Protein AF-A0A183KPB5-F1 (afdb_monomer)

Mean predicted aligned error: 13.56 Å

Radius of gyration: 24.55 Å; Cα contacts (8 Å, |Δi|>4): 144; chains: 1; bounding box: 65×45×84 Å

Foldseek 3Di:
DDDDDDDDPDPPDPPPVVLVVVLVVLVVVLVVVVVVPPDDDPVLVVSLVSVVVSCVSCCVPCVPPLVSLQVVLVSLLVVLVRLVVSLVSLVVVCVVCVVCNLVDPLVSLLSNLVSCVSVVNNVVSVVSLVSVVVVLVVLVVVVVVVVVVVVVVDPDDDDPPPPPPPPPRRLSSLVSLLSVLVVCVVVVNNVSSVVSNVVSCVPVVRNDDPSND

Structure (mmCIF, N/CA/C/O backbone):
data_AF-A0A183KPB5-F1
#
_entry.id   AF-A0A183KPB5-F1
#
loop_
_atom_site.group_PDB
_atom_site.id
_atom_site.type_symbol
_atom_site.label_atom_id
_atom_site.label_alt_id
_atom_site.label_comp_id
_atom_site.label_asym_id
_atom_site.label_entity_id
_atom_site.label_seq_id
_atom_site.pdbx_PDB_ins_code
_atom_site.Cartn_x
_atom_site.Cartn_y
_atom_site.Cartn_z
_atom_site.occupancy
_atom_site.B_iso_or_equiv
_atom_site.auth_seq_id
_atom_site.auth_comp_id
_atom_site.auth_asym_id
_atom_site.auth_atom_id
_atom_site.pdbx_PDB_model_num
ATOM 1 N N . MET A 1 1 ? 22.493 24.702 -67.546 1.00 38.66 1 MET A N 1
ATOM 2 C CA . MET A 1 1 ? 23.016 23.609 -66.697 1.00 38.66 1 MET A CA 1
ATOM 3 C C . MET A 1 1 ? 23.116 24.118 -65.271 1.00 38.66 1 MET A C 1
ATOM 5 O O . MET A 1 1 ? 23.964 24.957 -65.016 1.00 38.66 1 MET A O 1
ATOM 9 N N . ILE A 1 2 ? 22.257 23.659 -64.361 1.00 33.56 2 ILE A N 1
ATOM 10 C CA . ILE A 1 2 ? 22.478 23.834 -62.920 1.00 33.56 2 ILE A CA 1
ATOM 11 C C . ILE A 1 2 ? 22.395 22.437 -62.319 1.00 33.56 2 ILE A C 1
ATOM 13 O O . ILE A 1 2 ? 21.356 21.780 -62.359 1.00 33.56 2 ILE A O 1
ATOM 17 N N . THR A 1 3 ? 23.548 21.943 -61.889 1.00 40.19 3 THR A N 1
ATOM 18 C CA . THR A 1 3 ? 23.745 20.613 -61.328 1.00 40.19 3 THR A CA 1
ATOM 19 C C . THR A 1 3 ? 23.148 20.551 -59.924 1.00 40.19 3 THR A C 1
ATOM 21 O O . THR A 1 3 ? 23.423 21.371 -59.052 1.00 40.19 3 THR A O 1
ATOM 24 N N . CYS A 1 4 ? 22.285 19.560 -59.718 1.00 37.19 4 CYS A N 1
ATOM 25 C CA . CYS A 1 4 ? 21.652 19.252 -58.445 1.00 37.19 4 CYS A CA 1
ATOM 26 C C . CYS A 1 4 ? 22.699 18.705 -57.461 1.00 37.19 4 CYS A C 1
ATOM 28 O O . CYS A 1 4 ? 23.332 17.690 -57.753 1.00 37.19 4 CYS A O 1
ATOM 30 N N . ASN A 1 5 ? 22.845 19.316 -56.280 1.00 36.03 5 ASN A N 1
ATOM 31 C CA . ASN A 1 5 ? 23.716 18.795 -55.225 1.00 36.03 5 ASN A CA 1
ATOM 32 C C . ASN A 1 5 ? 22.901 18.024 -54.170 1.00 36.03 5 ASN A C 1
ATOM 34 O O . ASN A 1 5 ? 22.004 18.557 -53.518 1.00 36.03 5 ASN A O 1
ATOM 38 N N . ARG A 1 6 ? 23.207 16.728 -54.034 1.00 46.44 6 ARG A N 1
ATOM 39 C CA . ARG A 1 6 ? 22.648 15.782 -53.055 1.00 46.44 6 ARG A CA 1
ATOM 40 C C . ARG A 1 6 ? 23.389 15.914 -51.721 1.00 46.44 6 ARG A C 1
ATOM 42 O O . ARG A 1 6 ? 24.606 15.771 -51.724 1.00 46.44 6 ARG A O 1
ATOM 49 N N . LYS A 1 7 ? 22.660 16.035 -50.600 1.00 47.00 7 LYS A N 1
ATOM 50 C CA . LYS A 1 7 ? 22.864 15.295 -49.322 1.00 47.00 7 LYS A CA 1
ATOM 51 C C . LYS A 1 7 ? 22.123 15.971 -48.159 1.00 47.00 7 LYS A C 1
ATOM 53 O O . LYS A 1 7 ? 22.715 16.625 -47.311 1.00 47.00 7 LYS A O 1
ATOM 58 N N . GLY A 1 8 ? 20.820 15.718 -48.064 1.00 37.16 8 GLY A N 1
ATOM 59 C CA . GLY A 1 8 ? 20.089 15.803 -46.799 1.00 37.16 8 GLY A CA 1
ATOM 60 C C . GLY A 1 8 ? 19.876 14.389 -46.269 1.00 37.16 8 GLY A C 1
ATOM 61 O O . GLY A 1 8 ? 19.014 13.670 -46.770 1.00 37.16 8 GLY A O 1
ATOM 62 N N . LYS A 1 9 ? 20.682 13.950 -45.295 1.00 41.00 9 LYS A N 1
ATOM 63 C CA . LYS A 1 9 ? 20.453 12.686 -44.578 1.00 41.00 9 LYS A CA 1
ATOM 64 C C . LYS A 1 9 ? 19.100 12.780 -43.861 1.00 41.00 9 LYS A C 1
ATOM 66 O O . LYS A 1 9 ? 18.991 13.445 -42.835 1.00 41.00 9 LYS A O 1
ATOM 71 N N . ARG A 1 10 ? 18.072 12.107 -44.384 1.00 42.47 10 ARG A N 1
ATOM 72 C CA . ARG A 1 10 ? 16.816 11.870 -43.660 1.00 42.47 10 ARG A CA 1
ATOM 73 C C . ARG A 1 10 ? 17.137 10.940 -42.492 1.00 42.47 10 ARG A C 1
ATOM 75 O O . ARG A 1 10 ? 17.378 9.755 -42.701 1.00 42.47 10 ARG A O 1
ATOM 82 N N . LYS A 1 11 ? 17.186 11.475 -41.269 1.00 44.50 11 LYS A N 1
ATOM 83 C CA . LYS A 1 11 ? 17.185 10.645 -40.061 1.00 44.50 11 LYS A CA 1
ATOM 84 C C . LYS A 1 11 ? 15.869 9.866 -40.061 1.00 44.50 11 LYS A C 1
ATOM 86 O O . LYS A 1 11 ? 14.797 10.464 -40.026 1.00 44.50 11 LYS A O 1
ATOM 91 N N . SER A 1 12 ? 15.963 8.546 -40.179 1.00 47.28 12 SER A N 1
ATOM 92 C CA . SER A 1 12 ? 14.847 7.605 -40.147 1.00 47.28 12 SER A CA 1
ATOM 93 C C . SER A 1 12 ? 14.238 7.565 -38.743 1.00 47.28 12 SER A C 1
ATOM 95 O O . SER A 1 12 ? 14.503 6.660 -37.956 1.00 47.28 12 SER A O 1
ATOM 97 N N . GLY A 1 13 ? 13.451 8.582 -38.403 1.00 50.19 13 GLY A N 1
ATOM 98 C CA . GLY A 1 13 ? 12.549 8.536 -37.262 1.00 50.19 13 GLY A CA 1
ATOM 99 C C . GLY A 1 13 ? 11.307 7.750 -37.660 1.00 50.19 13 GLY A C 1
ATOM 100 O O . GLY A 1 13 ? 10.593 8.137 -38.583 1.00 50.19 13 GLY A O 1
ATOM 101 N N . ARG A 1 14 ? 11.063 6.623 -36.994 1.00 57.06 14 ARG A N 1
ATOM 102 C CA . ARG A 1 14 ? 9.851 5.810 -37.161 1.00 57.06 14 ARG A CA 1
ATOM 103 C C . ARG A 1 14 ? 8.608 6.702 -36.948 1.00 57.06 14 ARG A C 1
ATOM 105 O O . ARG A 1 14 ? 8.626 7.509 -36.017 1.00 57.06 14 ARG A O 1
ATOM 112 N N . PRO A 1 15 ? 7.532 6.601 -37.755 1.00 55.84 15 PRO A N 1
ATOM 113 C CA . PRO A 1 15 ? 6.374 7.478 -37.592 1.00 55.84 15 PRO A CA 1
ATOM 114 C C . PRO A 1 15 ? 5.757 7.278 -36.203 1.00 55.84 15 PRO A C 1
ATOM 11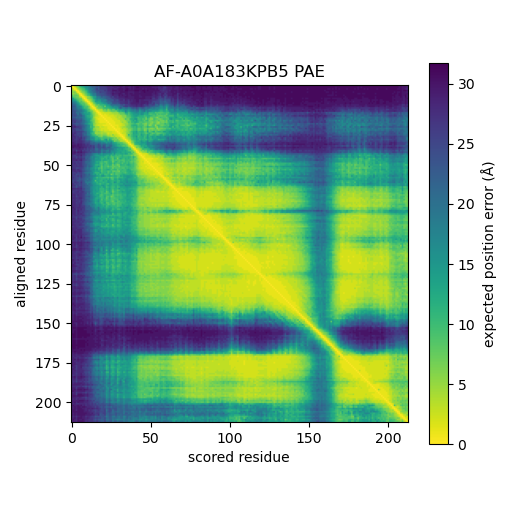6 O O . PRO A 1 15 ? 5.419 6.147 -35.845 1.00 55.84 15 PRO A O 1
ATOM 119 N N . LYS A 1 16 ? 5.580 8.361 -35.432 1.00 56.56 16 LYS A N 1
ATOM 120 C CA . LYS A 1 16 ? 5.044 8.333 -34.052 1.00 56.56 16 LYS A CA 1
ATOM 121 C C . LYS A 1 16 ? 3.747 7.513 -33.928 1.00 56.56 16 LYS A C 1
ATOM 123 O O . LYS A 1 16 ? 3.560 6.789 -32.956 1.00 56.56 16 LYS A O 1
ATOM 128 N N . ASN A 1 17 ? 2.905 7.533 -34.963 1.00 59.09 17 ASN A N 1
ATOM 129 C CA . ASN A 1 17 ? 1.648 6.777 -35.009 1.00 59.09 17 ASN A CA 1
ATOM 130 C C . ASN A 1 17 ? 1.838 5.253 -35.110 1.00 59.09 17 ASN A C 1
ATOM 132 O O . ASN A 1 17 ? 0.977 4.502 -34.663 1.00 59.09 17 ASN A O 1
ATOM 136 N N . THR A 1 18 ? 2.957 4.785 -35.671 1.00 69.69 18 THR A N 1
ATOM 137 C CA . THR A 1 18 ? 3.271 3.347 -35.767 1.00 69.69 18 THR A CA 1
ATOM 138 C C . THR A 1 18 ? 3.777 2.821 -34.426 1.00 69.69 18 THR A C 1
ATOM 140 O O . THR A 1 18 ? 3.284 1.809 -33.941 1.00 69.69 18 THR A O 1
ATOM 143 N N . LEU A 1 19 ? 4.684 3.562 -33.776 1.00 67.44 19 LEU A N 1
ATOM 144 C CA . LEU A 1 19 ? 5.180 3.237 -32.433 1.00 67.44 19 LEU A CA 1
ATOM 145 C C . LEU A 1 19 ? 4.053 3.213 -31.396 1.00 67.44 19 LEU A C 1
ATOM 147 O O . LEU A 1 19 ? 3.981 2.285 -30.597 1.00 67.44 19 LEU A O 1
ATOM 151 N N . ARG A 1 20 ? 3.130 4.181 -31.449 1.00 69.25 20 ARG A N 1
ATOM 152 C CA . ARG A 1 20 ? 1.959 4.212 -30.564 1.00 69.25 20 ARG A CA 1
ATOM 153 C C . ARG A 1 20 ? 1.079 2.967 -30.714 1.00 69.25 20 ARG A C 1
ATOM 155 O O . ARG A 1 20 ? 0.707 2.367 -29.712 1.00 69.25 20 ARG A O 1
ATOM 162 N N . ARG A 1 21 ? 0.786 2.546 -31.950 1.00 72.12 21 ARG A N 1
ATOM 163 C CA . ARG A 1 21 ? -0.007 1.333 -32.222 1.00 72.12 21 ARG A CA 1
ATOM 164 C C . ARG A 1 21 ? 0.696 0.059 -31.755 1.00 72.12 21 ARG A C 1
ATOM 166 O O . ARG A 1 21 ? 0.036 -0.835 -31.237 1.00 72.12 21 ARG A O 1
ATOM 173 N N . GLU A 1 22 ? 2.017 -0.016 -31.908 1.00 73.50 22 GLU A N 1
ATOM 174 C CA . GLU A 1 22 ? 2.815 -1.128 -31.379 1.00 73.50 22 GLU A CA 1
ATOM 175 C C . GLU A 1 22 ? 2.752 -1.189 -29.852 1.00 73.50 22 GLU A C 1
ATOM 177 O O . GLU A 1 22 ? 2.464 -2.248 -29.307 1.00 73.50 22 GLU A O 1
ATOM 182 N N . ILE A 1 23 ? 2.932 -0.056 -29.168 1.00 68.94 23 ILE A N 1
ATOM 183 C CA . ILE A 1 23 ? 2.836 0.030 -27.704 1.00 68.94 23 ILE A CA 1
ATOM 184 C C . ILE A 1 23 ? 1.427 -0.351 -27.227 1.00 68.94 23 ILE A C 1
ATOM 186 O O . ILE A 1 23 ? 1.291 -1.137 -26.297 1.00 68.94 23 ILE A O 1
ATOM 190 N N . GLU A 1 24 ? 0.367 0.140 -27.876 1.00 68.00 24 GLU A N 1
ATOM 191 C CA . GLU A 1 24 ? -1.019 -0.223 -27.541 1.00 68.00 24 GLU A CA 1
ATOM 192 C C . GLU A 1 24 ? -1.321 -1.710 -27.789 1.00 68.00 24 GLU A C 1
ATOM 194 O O . GLU A 1 24 ? -2.102 -2.321 -27.056 1.00 68.00 24 GLU A O 1
ATOM 199 N N . SER A 1 25 ? -0.728 -2.305 -28.825 1.00 69.75 25 SER A N 1
ATOM 200 C CA . SER A 1 25 ? -0.832 -3.740 -29.105 1.00 69.75 25 SER A CA 1
ATOM 201 C C . SER A 1 25 ? -0.085 -4.569 -28.058 1.00 69.75 25 SER A C 1
ATOM 203 O O . SER A 1 25 ? -0.625 -5.558 -27.556 1.00 69.75 25 SER A O 1
ATOM 205 N N . ASP A 1 26 ? 1.125 -4.146 -27.695 1.00 67.56 26 ASP A N 1
ATOM 206 C CA . ASP A 1 26 ? 1.951 -4.771 -26.665 1.00 67.56 26 ASP A CA 1
ATOM 207 C C . ASP A 1 26 ? 1.259 -4.684 -25.285 1.00 67.56 26 ASP A C 1
ATOM 209 O O . ASP A 1 26 ? 1.164 -5.686 -24.577 1.00 67.56 26 ASP A O 1
ATOM 213 N N . MET A 1 27 ? 0.644 -3.542 -24.948 1.00 63.94 27 MET A N 1
ATOM 214 C CA . MET A 1 27 ? -0.151 -3.357 -23.723 1.00 63.94 27 MET A CA 1
ATOM 215 C C . MET A 1 27 ? -1.407 -4.246 -23.701 1.00 63.94 27 MET A C 1
ATOM 217 O O . MET A 1 27 ? -1.759 -4.826 -22.674 1.00 63.94 27 MET A O 1
ATOM 221 N N . ARG A 1 28 ? -2.081 -4.412 -24.848 1.00 67.81 28 ARG A N 1
ATOM 222 C CA . ARG A 1 28 ? -3.220 -5.338 -24.978 1.00 67.81 28 ARG A CA 1
ATOM 223 C C . ARG A 1 28 ? -2.801 -6.803 -24.857 1.00 67.81 28 ARG A C 1
ATOM 225 O O . ARG A 1 28 ? -3.560 -7.600 -24.313 1.00 67.81 28 ARG A O 1
ATOM 232 N N . ARG A 1 29 ? -1.616 -7.172 -25.357 1.00 65.38 29 ARG A N 1
ATOM 233 C CA . ARG A 1 29 ? -1.027 -8.505 -25.149 1.00 65.38 29 ARG A CA 1
ATOM 234 C C . ARG A 1 29 ? -0.720 -8.748 -23.674 1.00 65.38 29 ARG A C 1
ATOM 236 O O . ARG A 1 29 ? -1.135 -9.781 -23.167 1.00 65.38 29 ARG A O 1
ATOM 243 N N . LEU A 1 30 ? -0.121 -7.776 -22.983 1.00 61.56 30 LEU A N 1
ATOM 244 C CA . LEU A 1 30 ? 0.096 -7.857 -21.536 1.00 61.56 30 LEU A CA 1
ATOM 245 C C . LEU A 1 30 ? -1.205 -8.109 -20.772 1.00 61.56 30 LEU A C 1
ATOM 247 O O . LEU A 1 30 ? -1.267 -9.041 -19.982 1.00 61.56 30 LEU A O 1
ATOM 251 N N . ASN A 1 31 ? -2.260 -7.336 -21.048 1.00 57.62 31 ASN A N 1
ATOM 252 C CA . ASN A 1 31 ? -3.539 -7.485 -20.348 1.00 57.62 31 ASN A CA 1
ATOM 253 C C . ASN A 1 31 ? -4.194 -8.862 -20.580 1.00 57.62 31 ASN A C 1
ATOM 255 O O . ASN A 1 31 ? -4.878 -9.380 -19.703 1.00 57.62 31 ASN A O 1
ATOM 259 N N . ARG A 1 32 ? -3.981 -9.480 -21.751 1.00 60.56 32 ARG A N 1
ATOM 260 C CA . ARG A 1 32 ? -4.445 -10.850 -22.026 1.00 60.56 32 ARG A CA 1
ATOM 261 C C . ARG A 1 32 ? -3.628 -11.899 -21.276 1.00 60.56 32 ARG A C 1
ATOM 263 O O . ARG A 1 32 ? -4.225 -12.807 -20.717 1.00 60.56 32 ARG A O 1
ATOM 270 N N . ASN A 1 33 ? -2.307 -11.742 -21.212 1.00 55.19 33 ASN A N 1
ATOM 271 C CA . ASN A 1 33 ? -1.442 -12.665 -20.475 1.00 55.19 33 ASN A CA 1
ATOM 272 C C . ASN A 1 33 ? -1.691 -12.577 -18.961 1.00 55.19 33 ASN A C 1
ATOM 274 O O . ASN A 1 33 ? -1.752 -13.606 -18.305 1.00 55.19 33 ASN A O 1
ATOM 278 N N . CYS A 1 34 ? -1.946 -11.379 -18.415 1.00 50.81 34 CYS A N 1
ATOM 279 C CA . CYS A 1 34 ? -2.323 -11.213 -17.006 1.00 50.81 34 CYS A CA 1
ATOM 280 C C . CYS A 1 34 ? -3.604 -11.974 -16.631 1.00 50.81 34 CYS A C 1
ATOM 282 O O . CYS A 1 34 ? -3.727 -12.435 -15.502 1.00 50.81 34 CYS A O 1
ATOM 284 N N . LYS A 1 35 ? -4.550 -12.125 -17.568 1.00 50.84 35 LYS A N 1
ATOM 285 C CA . LYS A 1 35 ? -5.776 -12.912 -17.365 1.00 50.84 35 LYS A CA 1
ATOM 286 C C . LYS A 1 35 ? -5.555 -14.431 -17.433 1.00 50.84 35 LYS A C 1
ATOM 288 O O . LYS A 1 35 ? -6.480 -15.164 -17.116 1.00 50.84 35 LYS A O 1
ATOM 293 N N . GLY A 1 36 ? -4.376 -14.896 -17.856 1.00 52.47 36 GLY A N 1
ATOM 294 C CA . GLY A 1 36 ? -4.035 -16.316 -18.016 1.00 52.47 36 GLY A CA 1
ATOM 295 C C . GLY A 1 36 ? -3.042 -16.857 -16.982 1.00 52.47 36 GLY A C 1
ATOM 296 O O . GLY A 1 36 ? -2.457 -17.911 -17.211 1.00 52.47 36 GLY A O 1
ATOM 297 N N . LEU A 1 37 ? -2.807 -16.144 -15.874 1.00 48.19 37 LEU A N 1
ATOM 298 C CA . LEU A 1 37 ? -1.776 -16.475 -14.882 1.00 48.19 37 LEU A CA 1
ATOM 299 C C . LEU A 1 37 ? -2.188 -17.609 -13.919 1.00 48.19 37 LEU A C 1
ATOM 301 O O . LEU A 1 37 ? -2.233 -17.419 -12.707 1.00 48.19 37 LEU A O 1
ATOM 305 N N . GLU A 1 38 ? -2.397 -18.807 -14.464 1.00 45.78 38 GLU A N 1
ATOM 306 C CA . GLU A 1 38 ? -2.405 -20.082 -13.720 1.00 45.78 38 GLU A CA 1
ATOM 307 C C . GLU A 1 38 ? -1.133 -20.930 -13.991 1.00 45.78 38 GLU A C 1
ATOM 309 O O . GLU A 1 38 ? -1.098 -22.125 -13.714 1.00 45.78 38 GLU A O 1
ATOM 314 N N . GLY A 1 39 ? -0.046 -20.326 -14.502 1.00 49.41 39 GLY A N 1
ATOM 315 C CA . GLY A 1 39 ? 1.244 -20.992 -14.764 1.00 49.41 39 GLY A CA 1
ATOM 316 C C . GLY A 1 39 ? 2.427 -20.307 -14.065 1.00 49.41 39 GLY A C 1
ATOM 317 O O . GLY A 1 39 ? 2.723 -19.139 -14.300 1.00 49.41 39 GLY A O 1
ATOM 318 N N . ILE A 1 40 ? 3.107 -21.014 -13.161 1.00 54.12 40 ILE A N 1
ATOM 319 C CA . ILE A 1 40 ? 4.024 -20.435 -12.164 1.00 54.12 40 ILE A CA 1
ATOM 320 C C . ILE A 1 40 ? 5.488 -20.416 -12.673 1.00 54.12 40 ILE A C 1
ATOM 322 O O . ILE A 1 40 ? 5.964 -21.340 -13.323 1.00 54.12 40 ILE A O 1
ATOM 326 N N . ALA A 1 41 ? 6.214 -19.354 -12.298 1.00 50.75 41 ALA A N 1
ATOM 327 C CA . ALA A 1 41 ? 7.673 -19.133 -12.346 1.00 50.75 41 ALA A CA 1
ATOM 328 C C . ALA A 1 41 ? 8.329 -18.687 -13.674 1.00 50.75 41 ALA A C 1
ATOM 330 O O . ALA A 1 41 ? 8.891 -17.588 -13.690 1.00 50.75 41 ALA A O 1
ATOM 331 N N . GLN A 1 42 ? 8.286 -19.460 -14.766 1.00 48.56 42 GLN A N 1
ATOM 332 C CA . GLN A 1 42 ? 8.949 -19.064 -16.032 1.00 48.56 42 GLN A CA 1
ATOM 333 C C . GLN A 1 42 ? 8.264 -17.862 -16.694 1.00 48.56 42 GLN A C 1
ATOM 335 O O . GLN A 1 42 ? 8.929 -16.899 -17.086 1.00 48.56 42 GLN A O 1
ATOM 340 N N . ASP A 1 43 ? 6.933 -17.863 -16.681 1.00 58.81 43 ASP A N 1
ATOM 341 C CA . ASP A 1 43 ? 6.110 -16.789 -17.236 1.00 58.81 43 ASP A CA 1
ATOM 342 C C . ASP A 1 43 ? 6.337 -15.456 -16.491 1.00 58.81 43 ASP A C 1
ATOM 344 O O . ASP A 1 43 ? 6.337 -14.382 -17.082 1.00 58.81 43 ASP A O 1
ATOM 348 N N . LYS A 1 44 ? 6.692 -15.495 -15.193 1.00 62.25 44 LYS A N 1
ATOM 349 C CA . LYS A 1 44 ? 7.018 -14.281 -14.416 1.00 62.25 44 LYS A CA 1
ATOM 350 C C . LYS A 1 44 ? 8.287 -13.579 -14.911 1.00 62.25 44 LYS A C 1
ATOM 352 O O . LYS A 1 44 ? 8.362 -12.352 -14.862 1.00 62.25 44 LYS A O 1
ATOM 357 N N . VAL A 1 45 ? 9.314 -14.322 -15.338 1.00 67.00 45 VAL A N 1
ATOM 358 C CA . VAL A 1 45 ? 10.568 -13.732 -15.848 1.00 67.00 45 VAL A CA 1
ATOM 359 C C . VAL A 1 45 ? 10.346 -13.134 -17.234 1.00 67.00 45 VAL A C 1
ATOM 361 O O . VAL A 1 45 ? 10.742 -11.993 -17.474 1.00 67.00 45 VAL A O 1
ATOM 364 N N . GLU A 1 46 ? 9.669 -13.864 -18.118 1.00 68.19 46 GLU A N 1
ATOM 365 C CA . GLU A 1 46 ? 9.358 -13.398 -19.470 1.00 68.19 46 GLU A CA 1
ATOM 366 C C . GLU A 1 46 ? 8.412 -12.190 -19.454 1.00 68.19 46 GLU A C 1
AT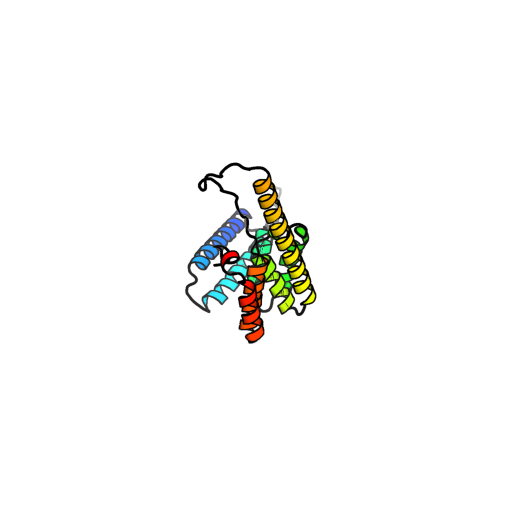OM 368 O O . GLU A 1 46 ? 8.677 -11.181 -20.115 1.00 68.19 46 GLU A O 1
ATOM 373 N N . TRP A 1 47 ? 7.380 -12.228 -18.609 1.00 70.38 47 TRP A N 1
ATOM 374 C CA . TRP A 1 47 ? 6.467 -11.109 -18.397 1.00 70.38 47 TRP A CA 1
ATOM 375 C C . TRP A 1 47 ? 7.204 -9.864 -17.891 1.00 70.38 47 TRP A C 1
ATOM 377 O O . TRP A 1 47 ? 7.024 -8.781 -18.447 1.00 70.38 47 TRP A O 1
ATOM 387 N N . ARG A 1 48 ? 8.117 -10.002 -16.915 1.00 70.44 48 ARG A N 1
ATOM 388 C CA . ARG A 1 48 ? 8.953 -8.881 -16.441 1.00 70.44 48 ARG A CA 1
ATOM 389 C C . ARG A 1 48 ? 9.765 -8.244 -17.570 1.00 70.44 48 ARG A C 1
ATOM 391 O O . ARG A 1 48 ? 9.768 -7.019 -17.693 1.00 70.44 48 ARG A O 1
ATOM 398 N N . MET A 1 49 ? 10.417 -9.055 -18.406 1.00 73.38 49 MET A N 1
ATOM 399 C CA . MET A 1 49 ? 11.198 -8.553 -19.544 1.00 73.38 49 MET A CA 1
ATOM 400 C C . MET A 1 49 ? 10.317 -7.846 -20.582 1.00 73.38 4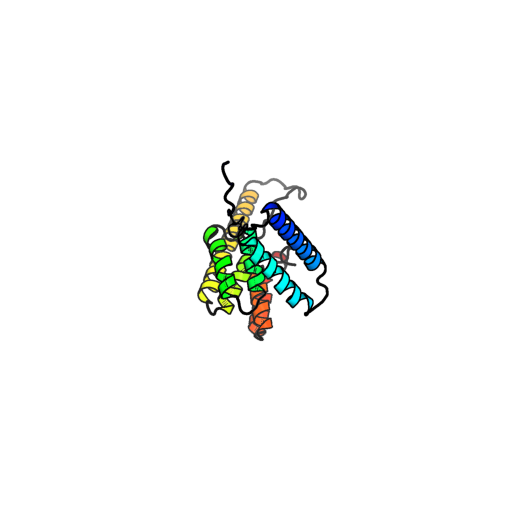9 MET A C 1
ATOM 402 O O . MET A 1 49 ? 10.691 -6.794 -21.109 1.00 73.38 49 MET A O 1
ATOM 406 N N . LEU A 1 50 ? 9.134 -8.396 -20.868 1.00 77.06 50 LEU A N 1
ATOM 407 C CA . LEU A 1 50 ? 8.188 -7.811 -21.814 1.00 77.06 50 LEU A CA 1
ATOM 408 C C . LEU A 1 50 ? 7.668 -6.455 -21.324 1.00 77.06 50 LEU A C 1
ATOM 410 O O . LEU A 1 50 ? 7.668 -5.482 -22.081 1.00 77.06 50 LEU A O 1
ATOM 414 N N . VAL A 1 51 ? 7.276 -6.374 -20.054 1.00 78.38 51 VAL A N 1
ATOM 415 C CA . VAL A 1 51 ? 6.773 -5.143 -19.440 1.00 78.38 51 VAL A CA 1
ATOM 416 C C . VAL A 1 51 ? 7.850 -4.054 -19.414 1.00 78.38 51 VAL A C 1
ATOM 418 O O . VAL A 1 51 ? 7.579 -2.918 -19.805 1.00 78.38 51 VAL A O 1
ATOM 421 N N . GLU A 1 52 ? 9.092 -4.386 -19.046 1.00 77.38 52 GLU A N 1
ATOM 422 C CA . GLU A 1 52 ? 10.191 -3.412 -19.059 1.00 77.38 52 GLU A CA 1
ATOM 423 C C . GLU A 1 52 ? 10.447 -2.866 -20.474 1.00 77.38 52 GLU A C 1
ATOM 425 O O . GLU A 1 52 ? 10.613 -1.658 -20.668 1.00 77.38 52 GLU A O 1
ATOM 430 N N . LYS A 1 53 ? 10.412 -3.736 -21.491 1.00 81.50 53 LYS A N 1
ATOM 431 C CA . LYS A 1 53 ? 10.564 -3.335 -22.897 1.00 81.50 53 LYS A CA 1
ATOM 432 C C . LYS A 1 53 ? 9.468 -2.360 -23.333 1.00 81.50 53 LYS A C 1
ATOM 434 O O . LYS A 1 53 ? 9.747 -1.421 -24.081 1.00 81.50 53 LYS A O 1
ATOM 439 N N . ILE A 1 54 ? 8.238 -2.565 -22.869 1.00 81.50 54 ILE A N 1
ATOM 440 C CA . ILE A 1 54 ? 7.091 -1.699 -23.170 1.00 81.50 54 ILE A CA 1
ATOM 441 C C . ILE A 1 54 ? 7.245 -0.341 -22.485 1.00 81.50 54 ILE A C 1
ATOM 443 O O . ILE A 1 54 ? 7.056 0.693 -23.133 1.00 81.50 54 ILE A O 1
ATOM 447 N N . PHE A 1 55 ? 7.671 -0.305 -21.222 1.00 81.12 55 PHE A N 1
ATOM 448 C CA . PHE A 1 55 ? 7.939 0.958 -20.531 1.00 81.12 55 PHE A CA 1
ATOM 449 C C . PHE A 1 55 ? 9.099 1.731 -21.148 1.00 81.12 55 PHE A C 1
ATOM 451 O O . PHE A 1 55 ? 8.967 2.929 -21.386 1.00 81.12 55 PHE A O 1
ATOM 458 N N . ARG A 1 56 ? 10.187 1.054 -21.527 1.00 81.56 56 ARG A N 1
ATOM 459 C CA . ARG A 1 56 ? 11.332 1.697 -22.186 1.00 81.56 56 ARG A CA 1
ATOM 460 C C . ARG A 1 56 ? 10.955 2.349 -23.518 1.00 81.56 56 ARG A C 1
ATOM 462 O O . ARG A 1 56 ? 11.467 3.412 -23.837 1.00 81.56 56 ARG A O 1
ATOM 469 N N . LYS A 1 57 ? 10.051 1.739 -24.291 1.00 81.31 57 LYS A N 1
ATOM 470 C CA . LYS A 1 57 ? 9.552 2.313 -25.555 1.00 81.31 57 LYS A CA 1
ATOM 471 C C . LYS A 1 57 ? 8.530 3.432 -25.351 1.00 81.31 57 LYS A C 1
ATOM 473 O O . LYS A 1 57 ? 8.411 4.306 -26.203 1.00 81.31 57 LYS A O 1
ATOM 478 N N . SER A 1 58 ? 7.752 3.370 -24.271 1.00 80.94 58 SER A N 1
ATOM 479 C CA . SER A 1 58 ? 6.663 4.317 -23.998 1.00 80.94 58 SER A CA 1
ATOM 480 C C . SER A 1 58 ? 7.081 5.518 -23.153 1.00 80.94 58 SER A C 1
ATOM 482 O O . SER A 1 58 ? 6.340 6.498 -23.124 1.00 80.94 58 SER A O 1
ATOM 484 N N . VAL A 1 59 ? 8.260 5.490 -22.518 1.00 82.56 59 VAL A N 1
ATOM 485 C CA . VAL A 1 59 ? 8.746 6.570 -21.641 1.00 82.56 59 VAL A CA 1
ATOM 486 C C . VAL A 1 59 ? 8.756 7.933 -22.337 1.00 82.56 59 VAL A C 1
ATOM 488 O O . VAL A 1 59 ? 8.334 8.916 -21.745 1.00 82.56 59 VAL A O 1
ATOM 491 N N . GLU A 1 60 ? 9.128 7.996 -23.616 1.00 77.75 60 GLU A N 1
ATOM 492 C CA . GLU A 1 60 ? 9.171 9.252 -24.382 1.00 77.75 60 GLU A CA 1
ATOM 493 C C . GLU A 1 60 ? 7.785 9.879 -24.617 1.00 77.75 60 GLU A C 1
ATOM 495 O O . GLU A 1 60 ? 7.692 11.047 -24.987 1.00 77.75 60 GLU A O 1
ATOM 500 N N . PHE A 1 61 ? 6.709 9.107 -24.437 1.00 75.31 61 PHE A N 1
ATOM 501 C CA . PHE A 1 61 ? 5.341 9.516 -24.764 1.00 75.31 61 PHE A CA 1
ATOM 502 C C . PHE A 1 61 ? 4.413 9.579 -23.550 1.00 75.31 61 PHE A C 1
ATOM 504 O O . PHE A 1 61 ? 3.414 10.294 -23.588 1.00 75.31 61 PHE A O 1
ATOM 511 N N . CYS A 1 62 ? 4.689 8.789 -22.510 1.00 77.00 62 CYS A N 1
ATOM 512 C CA . CYS A 1 62 ? 3.758 8.548 -21.408 1.00 77.00 62 CYS A CA 1
ATOM 513 C C . CYS A 1 62 ? 4.354 8.833 -20.024 1.00 77.00 62 CYS A C 1
ATOM 515 O O . CYS A 1 62 ? 3.645 8.641 -19.036 1.00 77.00 62 CYS A O 1
ATOM 517 N N . ASN A 1 63 ? 5.611 9.289 -19.929 1.00 78.19 63 ASN A N 1
ATOM 518 C CA . ASN A 1 63 ? 6.287 9.508 -18.644 1.00 78.19 63 ASN A CA 1
ATOM 519 C C . ASN A 1 63 ? 5.566 10.491 -17.715 1.00 78.19 63 ASN A C 1
ATOM 521 O O . ASN A 1 63 ? 5.713 10.364 -16.505 1.00 78.19 63 ASN A O 1
ATOM 525 N N . ASP A 1 64 ? 4.770 11.422 -18.238 1.00 77.94 64 ASP A N 1
ATOM 526 C CA . ASP A 1 64 ? 4.018 12.385 -17.433 1.00 77.94 64 ASP A CA 1
ATOM 527 C C . ASP A 1 64 ? 2.670 11.850 -16.933 1.00 77.94 64 ASP A C 1
ATOM 529 O O . ASP A 1 64 ? 2.100 12.395 -15.985 1.00 77.94 64 ASP A O 1
ATOM 533 N N . HIS A 1 65 ? 2.171 10.751 -17.508 1.00 78.38 65 HIS A N 1
ATOM 534 C CA . HIS A 1 65 ? 0.844 10.234 -17.198 1.00 78.38 65 HIS A CA 1
ATOM 535 C C . HIS A 1 65 ? 0.824 9.504 -15.837 1.00 78.38 65 HIS A C 1
ATOM 537 O O . HIS A 1 65 ? 1.590 8.556 -15.640 1.00 78.38 65 HIS A O 1
ATOM 543 N N . PRO A 1 66 ? -0.084 9.847 -14.901 1.00 78.56 66 PRO A N 1
ATOM 544 C CA . PRO A 1 66 ? -0.096 9.273 -13.550 1.00 78.56 66 PRO A CA 1
ATOM 545 C C . PRO A 1 66 ? -0.303 7.751 -13.541 1.00 78.56 66 PRO A C 1
ATOM 547 O O . PRO A 1 66 ? 0.409 7.045 -12.835 1.00 78.56 66 PRO A O 1
ATOM 550 N N . ILE A 1 67 ? -1.201 7.227 -14.386 1.00 81.19 67 ILE A N 1
ATOM 551 C CA . ILE A 1 67 ? -1.416 5.770 -14.529 1.00 81.19 67 ILE A CA 1
ATOM 552 C C . ILE A 1 67 ? -0.146 5.060 -15.023 1.00 81.19 67 ILE A C 1
ATOM 554 O O . ILE A 1 67 ? 0.155 3.954 -14.585 1.00 81.19 67 ILE A O 1
ATOM 558 N N . TRP A 1 68 ? 0.627 5.692 -15.915 1.00 84.25 68 TRP A N 1
ATOM 559 C CA . TRP A 1 68 ? 1.874 5.106 -16.403 1.00 84.25 68 TRP A CA 1
ATOM 560 C C . TRP A 1 68 ? 2.908 5.035 -15.278 1.00 84.25 68 TRP A C 1
ATOM 562 O O . TRP A 1 68 ? 3.467 3.968 -15.046 1.00 84.25 68 TRP A O 1
ATOM 572 N N . LYS A 1 69 ? 3.084 6.128 -14.520 1.00 84.75 69 LYS A N 1
ATOM 573 C CA . LYS A 1 69 ? 3.974 6.165 -13.346 1.00 84.75 69 LYS A CA 1
ATOM 574 C C . LYS A 1 69 ? 3.599 5.096 -12.321 1.00 84.75 69 LYS A C 1
ATOM 576 O O . LYS A 1 69 ? 4.479 4.404 -11.820 1.00 84.75 69 LYS A O 1
ATOM 581 N N . LEU A 1 70 ? 2.303 4.925 -12.060 1.00 84.56 70 LEU A N 1
ATOM 582 C CA . LEU A 1 70 ? 1.805 3.926 -11.121 1.00 84.56 70 LEU A CA 1
ATOM 583 C C . LEU A 1 70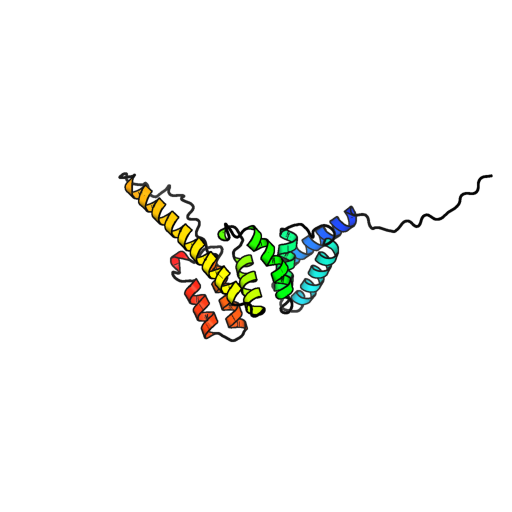 ? 2.066 2.489 -11.602 1.00 84.56 70 LEU A C 1
ATOM 585 O O . LEU A 1 70 ? 2.567 1.664 -10.843 1.00 84.56 70 LEU A O 1
ATOM 589 N N . ASN A 1 71 ? 1.801 2.195 -12.876 1.00 86.31 71 ASN A N 1
ATOM 590 C CA . ASN A 1 71 ? 2.063 0.872 -13.447 1.00 86.31 71 ASN A CA 1
ATOM 591 C C . ASN A 1 71 ? 3.562 0.534 -13.453 1.00 86.31 71 ASN A C 1
ATOM 593 O O . ASN A 1 71 ? 3.939 -0.606 -13.181 1.00 86.31 71 ASN A O 1
ATOM 597 N N . VAL A 1 72 ? 4.420 1.521 -13.728 1.00 86.00 72 VAL A N 1
ATOM 598 C CA . VAL A 1 72 ? 5.876 1.373 -13.603 1.00 86.00 72 VAL A CA 1
ATOM 599 C C . VAL A 1 72 ? 6.258 1.077 -12.152 1.00 86.00 72 VAL A C 1
ATOM 601 O O . VAL A 1 72 ? 7.016 0.140 -11.910 1.00 86.00 72 VAL A O 1
ATOM 604 N N . ALA A 1 73 ? 5.689 1.806 -11.187 1.00 87.81 73 ALA A N 1
ATOM 605 C CA . ALA A 1 73 ? 5.934 1.587 -9.763 1.00 87.81 73 ALA A CA 1
ATOM 606 C C . ALA A 1 73 ? 5.567 0.163 -9.320 1.00 87.81 73 ALA A C 1
ATOM 608 O O . ALA A 1 73 ? 6.367 -0.492 -8.655 1.00 87.81 73 ALA A O 1
ATOM 609 N N . HIS A 1 74 ? 4.404 -0.353 -9.735 1.00 86.12 74 HIS A N 1
ATOM 610 C CA . HIS A 1 74 ? 3.984 -1.728 -9.443 1.00 86.12 74 HIS A CA 1
ATOM 611 C C . HIS A 1 74 ? 4.960 -2.761 -10.007 1.00 86.12 74 HIS A C 1
ATOM 613 O O . HIS A 1 74 ? 5.300 -3.735 -9.343 1.00 86.12 74 HIS A O 1
ATOM 619 N N . VAL A 1 75 ? 5.461 -2.543 -11.218 1.00 85.06 75 VAL A N 1
ATOM 620 C CA . VAL A 1 75 ? 6.380 -3.492 -11.853 1.00 85.06 75 VAL A CA 1
ATOM 621 C C . VAL A 1 75 ? 7.753 -3.461 -11.190 1.00 85.06 75 VAL A C 1
ATOM 623 O O . VAL A 1 75 ? 8.341 -4.521 -10.990 1.00 85.06 75 VAL A O 1
ATOM 626 N N . LEU A 1 76 ? 8.238 -2.284 -10.788 1.00 86.38 76 LEU A N 1
ATOM 627 C CA . LEU A 1 76 ? 9.464 -2.153 -9.995 1.00 86.38 76 LEU A CA 1
ATOM 628 C C . LEU A 1 76 ? 9.301 -2.760 -8.597 1.00 86.38 76 LEU A C 1
ATOM 630 O O . LEU A 1 76 ? 10.220 -3.404 -8.106 1.00 86.38 76 LEU A O 1
ATOM 634 N N . PHE A 1 77 ? 8.125 -2.620 -7.982 1.00 86.44 77 PHE A N 1
ATOM 635 C CA . PHE A 1 77 ? 7.800 -3.238 -6.696 1.00 86.44 77 PHE A CA 1
ATOM 636 C C . PHE A 1 77 ? 7.865 -4.771 -6.757 1.00 86.44 77 PHE A C 1
ATOM 638 O O . PHE A 1 77 ? 8.419 -5.402 -5.865 1.00 86.44 77 PHE A O 1
ATOM 645 N N . MET A 1 78 ? 7.384 -5.368 -7.852 1.00 83.62 78 MET A N 1
ATOM 646 C CA . MET A 1 78 ? 7.475 -6.815 -8.091 1.00 83.62 78 MET A CA 1
ATOM 647 C C . MET A 1 78 ? 8.900 -7.297 -8.430 1.00 83.62 78 MET A C 1
ATOM 649 O O . MET A 1 78 ? 9.144 -8.504 -8.519 1.00 83.62 78 MET A O 1
ATOM 653 N N . GLN A 1 79 ? 9.847 -6.384 -8.669 1.00 81.31 79 GLN A N 1
ATOM 654 C CA . GLN A 1 79 ? 11.260 -6.682 -8.901 1.00 81.31 79 GLN A CA 1
ATOM 655 C C . GLN A 1 79 ? 12.031 -6.494 -7.592 1.00 81.31 79 GLN A C 1
ATOM 657 O O . GLN A 1 79 ? 12.699 -5.480 -7.450 1.00 81.31 79 GLN A O 1
ATOM 662 N N . GLU A 1 80 ? 11.959 -7.470 -6.677 1.00 71.19 80 GLU A N 1
ATOM 663 C CA . GLU A 1 80 ? 12.423 -7.493 -5.265 1.00 71.19 80 GLU A CA 1
ATOM 664 C C . GLU A 1 80 ? 13.752 -6.784 -4.880 1.00 71.19 80 GLU A C 1
ATOM 666 O O . GLU A 1 80 ? 14.046 -6.654 -3.699 1.00 71.19 80 GLU A O 1
ATOM 671 N N . ASN A 1 81 ? 14.556 -6.289 -5.822 1.00 82.06 81 ASN A N 1
ATOM 672 C CA . ASN A 1 81 ? 15.745 -5.464 -5.588 1.00 82.06 81 ASN A CA 1
ATOM 673 C C . ASN A 1 81 ? 15.560 -3.961 -5.894 1.00 82.06 81 ASN A C 1
ATOM 675 O O . ASN A 1 81 ? 16.503 -3.191 -5.722 1.00 82.06 81 ASN A O 1
ATOM 679 N N . LYS A 1 82 ? 14.384 -3.510 -6.353 1.00 87.12 82 LYS A N 1
ATOM 680 C CA . LYS A 1 82 ? 14.151 -2.131 -6.831 1.00 87.12 82 LYS A CA 1
ATOM 681 C C . LYS A 1 82 ? 13.155 -1.321 -5.997 1.00 87.12 82 LYS A C 1
ATOM 683 O O . LYS A 1 82 ? 12.580 -0.346 -6.482 1.00 87.12 82 LYS A O 1
ATOM 688 N N . TYR A 1 83 ? 12.987 -1.651 -4.715 1.00 88.56 83 TYR A N 1
ATOM 689 C CA . TYR A 1 83 ? 12.068 -0.927 -3.822 1.00 88.56 83 TYR A CA 1
ATOM 690 C C . TYR A 1 83 ? 12.370 0.573 -3.714 1.00 88.56 83 TYR A C 1
ATOM 692 O O . TYR A 1 83 ? 11.446 1.378 -3.656 1.00 88.56 83 TYR A O 1
ATOM 700 N N . LYS A 1 84 ? 13.650 0.967 -3.759 1.00 89.88 84 LYS A N 1
ATOM 701 C CA . LYS A 1 84 ? 14.051 2.382 -3.730 1.00 89.88 84 LYS A CA 1
ATOM 702 C C . LYS A 1 84 ? 13.593 3.144 -4.978 1.00 89.88 84 LYS A C 1
ATOM 704 O O . LYS A 1 84 ? 13.151 4.282 -4.873 1.00 89.88 84 LYS A O 1
ATOM 709 N N . GLU A 1 85 ? 13.659 2.516 -6.152 1.00 89.56 85 GLU A N 1
ATOM 710 C CA . GLU A 1 85 ? 13.146 3.109 -7.393 1.00 89.56 85 GLU A CA 1
ATOM 711 C C . GLU A 1 85 ? 11.617 3.181 -7.372 1.00 89.56 85 GLU A C 1
ATOM 713 O O . GLU A 1 85 ? 11.057 4.213 -7.729 1.00 89.56 85 GLU A O 1
ATOM 718 N N . ALA A 1 86 ? 10.943 2.124 -6.902 1.00 89.62 86 ALA A N 1
ATOM 719 C CA . ALA A 1 86 ? 9.488 2.108 -6.751 1.00 89.62 86 ALA A CA 1
ATOM 720 C C . ALA A 1 86 ? 8.997 3.219 -5.803 1.00 89.62 86 ALA A C 1
ATOM 722 O O . ALA A 1 86 ? 8.021 3.905 -6.113 1.00 89.62 86 ALA A O 1
ATOM 723 N N . CYS A 1 87 ? 9.715 3.452 -4.699 1.00 91.12 87 CYS A N 1
ATOM 724 C CA . CYS A 1 87 ? 9.431 4.520 -3.740 1.00 91.12 87 CYS A CA 1
ATOM 725 C C . CYS A 1 87 ? 9.389 5.905 -4.414 1.00 91.12 87 CYS A C 1
ATOM 727 O O . CYS A 1 87 ? 8.417 6.642 -4.247 1.00 91.12 87 CYS A O 1
ATOM 729 N N . ASN A 1 88 ? 10.350 6.210 -5.296 1.00 90.88 88 ASN A N 1
ATOM 730 C CA . ASN A 1 88 ? 10.392 7.481 -6.034 1.00 90.88 88 ASN A CA 1
ATOM 731 C C . ASN A 1 88 ? 9.157 7.729 -6.919 1.00 90.88 88 ASN A C 1
ATOM 733 O O . ASN A 1 88 ? 8.855 8.880 -7.239 1.00 90.88 88 ASN A O 1
ATOM 737 N N . PHE A 1 89 ? 8.451 6.676 -7.344 1.00 89.62 89 PHE A N 1
ATOM 738 C CA . PHE A 1 89 ? 7.211 6.807 -8.111 1.00 89.62 89 PHE A CA 1
ATOM 739 C C . PHE A 1 89 ? 5.970 6.896 -7.220 1.00 89.62 89 PHE A C 1
ATOM 741 O O . PHE A 1 89 ? 5.046 7.634 -7.562 1.00 89.62 89 PHE A O 1
ATOM 748 N N . TYR A 1 90 ? 5.939 6.180 -6.094 1.00 90.69 90 TYR A N 1
ATOM 749 C CA . TYR A 1 90 ? 4.806 6.205 -5.166 1.00 90.69 90 TYR A CA 1
ATOM 750 C C . TYR A 1 90 ? 4.750 7.488 -4.329 1.00 90.69 90 TYR A C 1
ATOM 752 O O . TYR A 1 90 ? 3.672 8.067 -4.178 1.00 90.69 90 TYR A O 1
ATOM 760 N N . GLU A 1 91 ? 5.889 7.974 -3.828 1.00 89.94 91 GLU A N 1
ATOM 761 C CA . GLU A 1 91 ? 5.930 9.144 -2.945 1.00 89.94 91 GLU A CA 1
ATOM 762 C C . GLU A 1 91 ? 5.268 10.392 -3.539 1.00 89.94 91 GLU A C 1
ATOM 764 O O . GLU A 1 91 ? 4.430 10.989 -2.860 1.00 89.94 91 GLU A O 1
ATOM 769 N N . PRO A 1 92 ? 5.567 10.819 -4.784 1.00 90.00 92 PRO A N 1
ATOM 770 C CA . PRO A 1 92 ? 4.971 12.033 -5.329 1.00 90.00 92 PRO A CA 1
ATOM 771 C C . PRO A 1 92 ? 3.460 11.906 -5.526 1.00 90.00 92 PRO A C 1
ATOM 773 O O . PRO A 1 92 ? 2.760 12.915 -5.499 1.00 90.00 92 PRO A O 1
ATOM 776 N N . ILE A 1 93 ? 2.950 10.688 -5.740 1.00 86.38 93 ILE A N 1
ATOM 777 C CA . ILE A 1 93 ? 1.513 10.430 -5.896 1.00 86.38 93 ILE A CA 1
ATOM 778 C C . ILE A 1 93 ? 0.812 10.652 -4.555 1.00 86.38 93 ILE A C 1
ATOM 780 O O . ILE A 1 93 ? -0.175 11.382 -4.495 1.00 86.38 93 ILE A O 1
ATOM 784 N N . ILE A 1 94 ? 1.367 10.089 -3.481 1.00 87.06 94 ILE A N 1
ATOM 785 C CA . ILE A 1 94 ? 0.799 10.178 -2.133 1.00 87.06 94 ILE A CA 1
ATOM 786 C C . ILE A 1 94 ? 0.971 11.586 -1.552 1.00 87.06 94 ILE A C 1
ATOM 788 O O . ILE A 1 94 ? 0.008 12.165 -1.056 1.00 87.06 94 ILE A O 1
ATOM 792 N N . LYS A 1 95 ? 2.145 12.210 -1.714 1.00 87.44 95 LYS A N 1
ATOM 793 C CA . LYS A 1 95 ? 2.411 13.585 -1.251 1.00 87.44 95 LYS A CA 1
ATOM 794 C C . LYS A 1 95 ? 1.496 14.622 -1.916 1.00 87.44 95 LYS A C 1
ATOM 796 O O . LYS A 1 95 ? 1.107 15.589 -1.272 1.00 87.44 95 LYS A O 1
ATOM 801 N N . ARG A 1 96 ? 1.103 14.425 -3.182 1.00 87.44 96 ARG A N 1
ATOM 802 C CA . ARG A 1 96 ? 0.149 15.316 -3.879 1.00 87.44 96 ARG A CA 1
ATOM 803 C C . ARG A 1 96 ? -1.263 15.273 -3.298 1.00 87.44 96 ARG A C 1
ATOM 805 O O . ARG A 1 96 ? -1.979 16.260 -3.410 1.00 87.44 96 ARG A O 1
ATOM 812 N N . GLN A 1 97 ? -1.664 14.143 -2.725 1.00 83.81 97 GLN A N 1
ATOM 813 C CA . GLN A 1 97 ? -2.997 13.923 -2.158 1.00 83.81 97 GLN A CA 1
ATOM 814 C C . GLN A 1 97 ? -2.933 13.707 -0.639 1.00 83.81 97 GLN A C 1
ATOM 816 O O . GLN A 1 97 ? -3.810 13.077 -0.060 1.00 83.81 97 GLN A O 1
ATOM 821 N N . TYR A 1 98 ? -1.915 14.273 0.021 1.00 84.75 98 TYR A N 1
ATOM 822 C CA . TYR A 1 98 ? -1.664 14.082 1.453 1.00 84.75 98 TYR A CA 1
ATOM 823 C C . TYR A 1 98 ? -2.787 14.611 2.359 1.00 84.75 98 TYR A C 1
ATOM 825 O O . TYR A 1 98 ? -2.833 14.290 3.541 1.00 84.75 98 TYR A O 1
ATOM 833 N N . THR A 1 99 ? -3.687 15.441 1.832 1.00 82.69 99 THR A N 1
ATOM 834 C CA . THR A 1 99 ? -4.859 15.941 2.561 1.00 82.69 99 THR A CA 1
ATOM 835 C C . THR A 1 99 ? -6.030 14.963 2.585 1.00 82.69 99 THR A C 1
ATOM 837 O O . THR A 1 99 ? -6.879 15.108 3.450 1.00 82.69 99 THR A O 1
ATOM 840 N N . ASN A 1 100 ? -6.093 14.007 1.652 1.00 84.81 100 ASN A N 1
ATOM 841 C CA . ASN A 1 100 ? -7.196 13.052 1.519 1.00 84.81 100 ASN A CA 1
ATOM 842 C C . ASN A 1 100 ? -6.647 11.687 1.079 1.00 84.81 100 ASN A C 1
ATOM 844 O O . ASN A 1 100 ? -6.840 11.269 -0.071 1.00 84.81 100 ASN A O 1
ATOM 848 N N . LEU A 1 101 ? -5.938 10.994 1.974 1.00 86.25 101 LEU A N 1
ATOM 849 C CA . LEU A 1 101 ? -5.274 9.731 1.637 1.00 86.25 101 LEU A CA 1
ATOM 850 C C . LEU A 1 101 ? -6.278 8.622 1.312 1.00 86.25 101 LEU A C 1
ATOM 852 O O . LEU A 1 101 ? -6.009 7.781 0.455 1.00 86.25 101 LEU A O 1
ATOM 856 N N . LEU A 1 102 ? -7.465 8.673 1.919 1.00 85.62 102 LEU A N 1
ATOM 857 C CA . LEU A 1 102 ? -8.543 7.698 1.719 1.00 85.62 102 LEU A CA 1
ATOM 858 C C . LEU A 1 102 ? -9.105 7.670 0.284 1.00 85.62 102 LEU A C 1
ATOM 860 O O . LEU A 1 102 ? -9.807 6.732 -0.089 1.00 85.62 102 LEU A O 1
ATOM 864 N N . ASN A 1 103 ? -8.804 8.672 -0.549 1.00 86.00 103 ASN A N 1
ATOM 865 C CA . ASN A 1 103 ? -9.200 8.670 -1.961 1.00 86.00 103 ASN A CA 1
ATOM 866 C C . ASN A 1 103 ? -8.237 7.865 -2.855 1.00 86.00 103 ASN A C 1
ATOM 868 O O . ASN A 1 103 ? -8.586 7.473 -3.969 1.00 86.00 103 ASN A O 1
ATOM 872 N N . ILE A 1 104 ? -7.013 7.623 -2.386 1.00 85.56 104 ILE A N 1
ATOM 873 C CA . ILE A 1 104 ? -6.032 6.803 -3.093 1.00 85.56 104 ILE A CA 1
ATOM 874 C C . ILE A 1 104 ? -6.406 5.334 -2.890 1.00 85.56 104 ILE A C 1
ATOM 876 O O . ILE A 1 104 ? -6.913 4.950 -1.842 1.00 85.56 104 ILE A O 1
ATOM 880 N N . ASN A 1 105 ? -6.136 4.478 -3.876 1.00 86.56 105 ASN A N 1
ATOM 881 C CA . ASN A 1 105 ? -6.309 3.041 -3.690 1.00 86.56 105 ASN A CA 1
ATOM 882 C C . ASN A 1 105 ? -5.386 2.534 -2.560 1.00 86.56 105 ASN A C 1
ATOM 884 O O . ASN A 1 105 ? -4.170 2.741 -2.607 1.00 86.56 105 ASN A O 1
ATOM 888 N N . ALA A 1 106 ? -5.966 1.841 -1.576 1.00 87.69 106 ALA A N 1
ATOM 889 C CA . ALA A 1 106 ? -5.277 1.300 -0.409 1.00 87.69 106 ALA A CA 1
ATOM 890 C C . ALA A 1 106 ? -4.031 0.473 -0.758 1.00 87.69 106 ALA A C 1
ATOM 892 O O . ALA A 1 106 ? -3.023 0.562 -0.058 1.00 87.69 106 ALA A O 1
ATOM 893 N N . ILE A 1 107 ? -4.047 -0.266 -1.877 1.00 88.88 107 ILE A N 1
ATOM 894 C CA . ILE A 1 107 ? -2.897 -1.078 -2.298 1.00 88.88 107 ILE A CA 1
ATOM 895 C C . ILE A 1 107 ? -1.665 -0.229 -2.627 1.00 88.88 107 ILE A C 1
ATOM 897 O O . ILE A 1 107 ? -0.534 -0.652 -2.406 1.00 88.88 107 ILE A O 1
ATOM 901 N N . ILE A 1 108 ? -1.862 0.989 -3.140 1.00 90.12 108 ILE A N 1
ATOM 902 C CA . ILE A 1 108 ? -0.768 1.905 -3.487 1.00 90.12 108 ILE A CA 1
ATOM 903 C C . ILE A 1 108 ? -0.070 2.351 -2.205 1.00 90.12 108 ILE A C 1
ATOM 905 O O . ILE A 1 108 ? 1.158 2.358 -2.134 1.00 90.12 108 ILE A O 1
ATOM 909 N N . ILE A 1 109 ? -0.864 2.676 -1.186 1.00 92.12 109 ILE A N 1
ATOM 910 C CA . ILE A 1 109 ? -0.361 3.099 0.114 1.00 92.12 109 ILE A CA 1
ATOM 911 C C . ILE A 1 109 ? 0.327 1.932 0.829 1.00 92.12 109 ILE A C 1
ATOM 913 O O . ILE A 1 109 ? 1.440 2.086 1.325 1.00 92.12 109 ILE A O 1
ATOM 917 N N . ALA A 1 110 ? -0.276 0.742 0.790 1.00 92.38 110 ALA A N 1
ATOM 918 C CA . ALA A 1 110 ? 0.314 -0.477 1.331 1.00 92.38 110 ALA A CA 1
ATOM 919 C C . ALA A 1 110 ? 1.670 -0.795 0.686 1.00 92.38 110 ALA A C 1
ATOM 921 O O . ALA A 1 110 ? 2.645 -1.061 1.389 1.00 92.38 110 ALA A O 1
ATOM 922 N N . ASN A 1 111 ? 1.762 -0.695 -0.643 1.00 92.12 111 ASN A N 1
ATOM 923 C CA . ASN A 1 111 ? 3.013 -0.902 -1.366 1.00 92.12 111 ASN A CA 1
ATOM 924 C C . ASN A 1 111 ? 4.072 0.140 -0.985 1.00 92.12 111 ASN A C 1
ATOM 926 O O . ASN A 1 111 ? 5.235 -0.231 -0.835 1.00 92.12 111 ASN A O 1
ATOM 930 N N . LEU A 1 112 ? 3.699 1.410 -0.774 1.00 93.94 112 LEU A N 1
ATOM 931 C CA . LEU A 1 112 ? 4.637 2.419 -0.269 1.00 93.94 112 LEU A CA 1
ATOM 932 C C . LEU A 1 112 ? 5.145 2.046 1.135 1.00 93.94 112 LEU A C 1
ATOM 934 O O . LEU A 1 112 ? 6.359 2.025 1.344 1.00 93.94 112 LEU A O 1
ATOM 938 N N . CYS A 1 113 ? 4.261 1.659 2.062 1.00 94.12 113 CYS A N 1
ATOM 939 C CA . CYS A 1 113 ? 4.661 1.192 3.395 1.00 94.12 113 CYS A CA 1
ATOM 940 C C . CYS A 1 113 ? 5.643 0.014 3.314 1.00 94.12 113 CYS A C 1
ATOM 942 O O . CYS A 1 113 ? 6.675 0.018 3.984 1.00 94.12 113 CYS A O 1
ATOM 944 N N . VAL A 1 114 ? 5.375 -0.965 2.444 1.00 93.12 114 VAL A N 1
ATOM 945 C CA . VAL A 1 114 ? 6.298 -2.083 2.202 1.00 93.12 114 VAL A CA 1
ATOM 946 C C . VAL A 1 114 ? 7.636 -1.588 1.654 1.00 93.12 114 VAL A C 1
ATOM 948 O O . VAL A 1 114 ? 8.675 -2.028 2.138 1.00 93.12 114 VAL A O 1
ATOM 951 N N . THR A 1 115 ? 7.656 -0.662 0.688 1.00 93.31 115 THR A N 1
ATOM 952 C CA . THR A 1 115 ? 8.928 -0.125 0.169 1.00 93.31 115 THR A CA 1
ATOM 953 C C . THR A 1 115 ? 9.735 0.604 1.241 1.00 93.31 115 THR A C 1
ATOM 955 O O . THR A 1 115 ? 10.958 0.473 1.256 1.00 93.31 115 THR A O 1
ATOM 958 N N . TYR A 1 116 ? 9.085 1.314 2.166 1.00 94.38 116 TYR A N 1
ATOM 959 C CA . TYR A 1 116 ? 9.758 1.942 3.301 1.00 94.38 116 TYR A CA 1
ATOM 960 C C . TYR A 1 116 ? 10.364 0.907 4.249 1.00 94.38 116 TYR A C 1
ATOM 962 O O . TYR A 1 116 ? 11.555 0.990 4.542 1.00 94.38 116 TYR A O 1
ATOM 970 N N . IL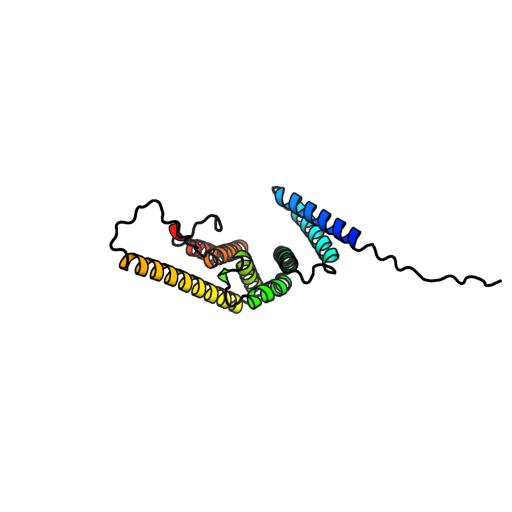E A 1 117 ? 9.607 -0.123 4.633 1.00 92.44 117 ILE A N 1
ATOM 971 C CA . ILE A 1 117 ? 10.109 -1.211 5.488 1.00 92.44 117 ILE A CA 1
ATOM 972 C C . ILE A 1 117 ? 11.293 -1.928 4.822 1.00 92.44 117 ILE A C 1
ATOM 974 O O . ILE A 1 117 ? 12.342 -2.129 5.430 1.00 92.44 117 ILE A O 1
ATOM 978 N N . MET A 1 118 ? 11.168 -2.255 3.534 1.00 91.38 118 MET A N 1
ATOM 979 C CA . MET A 1 118 ? 12.209 -2.944 2.764 1.00 91.38 118 MET A CA 1
ATOM 980 C C . MET A 1 118 ? 13.459 -2.090 2.510 1.00 91.38 118 MET A C 1
ATOM 982 O O . MET A 1 118 ? 14.507 -2.634 2.166 1.00 91.38 118 MET A O 1
ATOM 986 N N . THR A 1 119 ? 13.366 -0.767 2.664 1.00 92.56 119 THR A N 1
ATOM 987 C CA . THR A 1 119 ? 14.501 0.165 2.552 1.00 92.56 119 THR A CA 1
ATOM 988 C C . THR A 1 119 ? 14.983 0.680 3.910 1.00 92.56 119 THR A C 1
ATOM 990 O O . THR A 1 119 ? 15.739 1.649 3.952 1.00 92.56 119 THR A O 1
ATOM 993 N N . SER A 1 120 ? 14.582 0.026 5.008 1.00 92.44 120 SER A N 1
ATOM 994 C CA . SER A 1 120 ? 14.956 0.378 6.387 1.00 92.44 120 SER A CA 1
ATOM 995 C C . SER A 1 120 ? 14.520 1.784 6.819 1.00 92.44 120 SER A C 1
ATOM 997 O O . SER A 1 120 ? 15.145 2.407 7.670 1.00 92.44 120 SER A O 1
ATOM 999 N N . GLN A 1 121 ? 13.434 2.286 6.237 1.00 92.44 121 GLN A N 1
ATOM 1000 C CA . GLN A 1 121 ? 12.836 3.597 6.494 1.00 92.44 121 GLN A CA 1
ATOM 1001 C C . GLN A 1 121 ? 11.546 3.452 7.319 1.00 92.44 121 GLN A C 1
ATOM 1003 O O . GLN A 1 121 ? 10.492 3.969 6.954 1.00 92.44 121 GLN A O 1
ATOM 1008 N N . ASN A 1 122 ? 11.617 2.707 8.425 1.00 92.50 122 ASN A N 1
ATOM 1009 C CA . ASN A 1 122 ? 10.437 2.302 9.202 1.00 92.50 122 ASN A CA 1
ATOM 1010 C C . ASN A 1 122 ? 9.654 3.488 9.785 1.00 92.50 122 ASN A C 1
ATOM 1012 O O . ASN A 1 122 ? 8.430 3.430 9.833 1.00 92.50 122 ASN A O 1
ATOM 1016 N N . GLU A 1 123 ? 10.336 4.573 10.159 1.00 94.06 123 GLU A N 1
ATOM 1017 C CA . GLU A 1 123 ? 9.705 5.780 10.712 1.00 94.06 123 GLU A CA 1
ATOM 1018 C C . GLU A 1 123 ? 8.681 6.389 9.742 1.00 94.06 123 GLU A C 1
ATOM 1020 O O . GLU A 1 123 ? 7.554 6.681 10.136 1.00 94.06 123 GLU A O 1
ATOM 1025 N N . TYR A 1 124 ? 9.022 6.481 8.451 1.00 92.56 124 TYR A N 1
ATOM 1026 C CA . TYR A 1 124 ? 8.114 6.997 7.421 1.00 92.56 124 TYR A CA 1
ATOM 1027 C C . TYR A 1 124 ? 6.920 6.070 7.172 1.00 92.56 124 TYR A C 1
ATOM 1029 O O . TYR A 1 124 ? 5.815 6.539 6.896 1.00 92.56 124 TYR A O 1
ATOM 1037 N N . ALA A 1 125 ? 7.122 4.751 7.280 1.00 92.81 125 ALA A N 1
ATOM 1038 C CA . ALA A 1 125 ? 6.020 3.797 7.201 1.00 92.81 125 ALA A CA 1
ATOM 1039 C C . ALA A 1 125 ? 5.057 3.980 8.382 1.00 92.81 125 ALA A C 1
ATOM 1041 O O . ALA A 1 125 ? 3.848 4.051 8.179 1.00 92.81 125 ALA A O 1
ATOM 1042 N N . GLU A 1 126 ? 5.579 4.096 9.605 1.00 92.00 126 GLU A N 1
ATOM 1043 C CA . GLU A 1 126 ? 4.760 4.296 10.801 1.00 92.00 126 GLU A CA 1
ATOM 1044 C C . GLU A 1 126 ? 4.003 5.625 10.779 1.00 92.00 126 GLU A C 1
ATOM 1046 O O . GLU A 1 126 ? 2.818 5.647 11.108 1.00 92.00 126 GLU A O 1
ATOM 1051 N N . GLU A 1 127 ? 4.645 6.718 10.362 1.00 93.81 127 GLU A N 1
ATOM 1052 C CA . GLU A 1 127 ? 3.994 8.024 10.229 1.00 93.81 127 GLU A CA 1
ATOM 1053 C C . GLU A 1 127 ? 2.820 7.963 9.243 1.00 93.81 127 GLU A C 1
ATOM 1055 O O . GLU A 1 127 ? 1.709 8.401 9.559 1.00 93.81 127 GLU A O 1
ATOM 1060 N N . LEU A 1 128 ? 3.039 7.352 8.073 1.00 92.62 128 LEU A N 1
ATOM 1061 C CA . LEU A 1 128 ? 2.006 7.191 7.053 1.00 92.62 128 LEU A CA 1
ATOM 1062 C C . LEU A 1 128 ? 0.828 6.356 7.571 1.00 92.62 128 LEU A C 1
ATOM 1064 O O . LEU A 1 128 ? -0.327 6.708 7.337 1.00 92.62 128 LEU A O 1
ATOM 1068 N N . MET A 1 129 ? 1.105 5.283 8.314 1.00 92.44 129 MET A N 1
ATOM 1069 C CA . MET A 1 129 ? 0.067 4.441 8.907 1.00 92.44 129 MET A CA 1
ATOM 1070 C C . MET A 1 129 ? -0.740 5.168 9.984 1.00 92.44 129 MET A C 1
ATOM 1072 O O . MET A 1 129 ? -1.966 5.110 9.943 1.00 92.44 129 MET A O 1
ATOM 1076 N N . ARG A 1 130 ? -0.080 5.895 10.896 1.00 93.19 130 ARG A N 1
ATOM 1077 C CA . ARG A 1 130 ? -0.756 6.683 11.944 1.00 93.19 130 ARG A CA 1
ATOM 1078 C C . ARG A 1 130 ? -1.669 7.752 11.352 1.00 93.19 130 ARG A C 1
ATOM 1080 O O . ARG A 1 130 ? -2.740 8.023 11.884 1.00 93.19 130 ARG A O 1
ATOM 1087 N N . LYS A 1 131 ? -1.256 8.370 10.244 1.00 92.44 131 LYS A N 1
ATOM 1088 C CA . LYS A 1 131 ? -2.081 9.364 9.555 1.00 92.44 131 LYS A CA 1
ATOM 1089 C C . LYS A 1 131 ? -3.349 8.751 8.959 1.00 92.44 131 LYS A C 1
ATOM 1091 O O . LYS A 1 131 ? -4.410 9.351 9.080 1.00 92.44 131 LYS A O 1
ATOM 1096 N N . ILE A 1 132 ? -3.247 7.575 8.343 1.00 91.44 132 ILE A N 1
ATOM 1097 C CA . ILE A 1 132 ? -4.404 6.871 7.765 1.00 91.44 132 ILE A CA 1
ATOM 1098 C C . ILE A 1 132 ? -5.356 6.412 8.859 1.00 91.44 132 ILE A C 1
ATOM 1100 O O . ILE A 1 132 ? -6.555 6.591 8.713 1.00 91.44 132 ILE A O 1
ATOM 1104 N N . GLU A 1 133 ? -4.822 5.870 9.954 1.00 90.19 133 GLU A N 1
ATOM 1105 C CA . GLU A 1 133 ? -5.610 5.487 11.128 1.00 90.19 133 GLU A CA 1
ATOM 1106 C C . GLU A 1 133 ? -6.432 6.671 11.643 1.00 90.19 133 GLU A C 1
ATOM 1108 O O . GLU A 1 133 ? -7.649 6.569 11.764 1.00 90.19 133 GLU A O 1
ATOM 1113 N N . LYS A 1 134 ? -5.797 7.836 11.809 1.00 90.50 134 LYS A N 1
ATOM 1114 C CA . LYS A 1 134 ? -6.490 9.061 12.215 1.00 90.50 134 LYS A CA 1
ATOM 1115 C C . LYS A 1 134 ? -7.562 9.508 11.210 1.00 90.50 134 LYS A C 1
ATOM 1117 O O . LYS A 1 134 ? -8.657 9.876 11.619 1.00 90.50 134 LYS A O 1
ATOM 1122 N N . GLU A 1 135 ? -7.265 9.487 9.909 1.00 89.25 135 GLU A N 1
ATOM 1123 C CA . GLU A 1 135 ? -8.244 9.8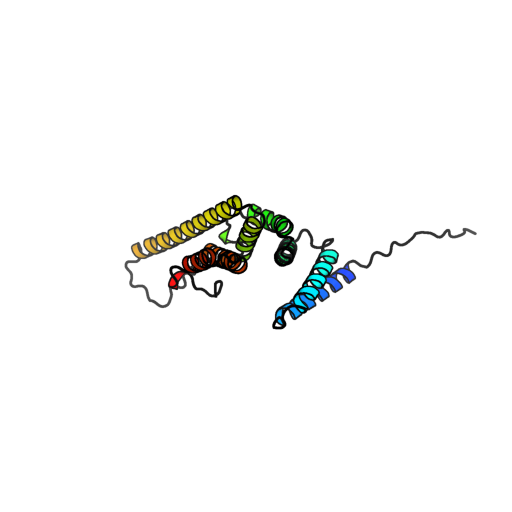56 8.872 1.00 89.25 135 GLU A CA 1
ATOM 1124 C C . GLU A 1 135 ? -9.435 8.879 8.828 1.00 89.25 135 GLU A C 1
ATOM 1126 O O . GLU A 1 135 ? -10.571 9.312 8.640 1.00 89.25 135 GLU A O 1
ATOM 1131 N N . GLU A 1 136 ? -9.211 7.576 9.024 1.00 86.81 136 GLU A N 1
ATOM 1132 C CA . GLU A 1 136 ? -10.290 6.582 9.104 1.00 86.81 136 GLU A CA 1
ATOM 1133 C C . GLU A 1 136 ? -11.154 6.771 10.360 1.00 86.81 136 GLU A C 1
ATOM 1135 O O . GLU A 1 136 ? -12.382 6.734 10.258 1.00 86.81 136 GLU A O 1
ATOM 1140 N N . GLU A 1 137 ? -10.543 7.029 11.521 1.00 86.50 137 GLU A N 1
ATOM 1141 C CA . GLU A 1 137 ? -11.261 7.297 12.775 1.00 86.50 137 GLU A CA 1
ATOM 1142 C C . GLU A 1 137 ? -12.135 8.554 12.686 1.00 86.50 137 GLU A C 1
ATOM 1144 O O . GLU A 1 137 ? -13.280 8.546 13.139 1.00 86.50 137 GLU A O 1
ATOM 1149 N N . GLU A 1 138 ? -11.631 9.634 12.080 1.00 86.81 138 GLU A N 1
ATOM 1150 C CA . GLU A 1 138 ? -12.391 10.874 11.884 1.00 86.81 138 GLU A CA 1
ATOM 1151 C C . GLU A 1 138 ? -13.626 10.647 10.998 1.00 86.81 138 GLU A C 1
ATOM 1153 O O . GLU A 1 138 ? -14.708 11.152 11.306 1.00 86.81 138 GLU A O 1
ATOM 1158 N N . VAL A 1 139 ? -13.495 9.855 9.928 1.00 83.88 139 VAL A N 1
ATOM 1159 C CA . VAL A 1 139 ? -14.625 9.493 9.058 1.00 83.88 139 VAL A CA 1
ATOM 1160 C C . VAL A 1 139 ? -15.632 8.615 9.801 1.00 83.88 139 VAL A C 1
ATOM 1162 O O . VAL A 1 139 ? -16.836 8.850 9.688 1.00 83.88 139 VAL A O 1
ATOM 1165 N N . GLU A 1 140 ? -15.173 7.639 10.589 1.00 81.94 140 GLU A N 1
ATOM 1166 C CA . GLU A 1 140 ? -16.063 6.779 11.376 1.00 81.94 140 GLU A CA 1
ATOM 1167 C C . GLU A 1 140 ? -16.834 7.589 12.435 1.00 81.94 140 GLU A C 1
ATOM 1169 O O . GLU A 1 140 ? -18.047 7.421 12.581 1.00 81.94 140 GLU A O 1
ATOM 1174 N N . GLN A 1 141 ? -16.176 8.528 13.122 1.00 82.12 141 GLN A N 1
ATOM 1175 C CA . GLN A 1 141 ? -16.821 9.422 14.090 1.00 82.12 141 GLN A CA 1
ATOM 1176 C C . GLN A 1 141 ? -17.852 10.345 13.433 1.00 82.12 141 GLN A C 1
ATOM 1178 O O . GLN A 1 141 ? -18.948 10.516 13.969 1.00 82.12 141 GLN A O 1
ATOM 1183 N N . GLN A 1 142 ? -17.536 10.921 12.269 1.00 80.88 142 GLN A N 1
ATOM 1184 C CA . GLN A 1 142 ? -18.474 11.765 11.521 1.00 80.88 142 GLN A CA 1
ATOM 1185 C C . GLN A 1 142 ? -19.715 10.980 11.086 1.00 80.88 142 GLN A C 1
ATOM 1187 O O . GLN A 1 142 ? -20.831 11.481 11.215 1.00 80.88 142 GLN A O 1
ATOM 1192 N N . GLN A 1 143 ? -19.541 9.737 10.629 1.00 75.06 143 GLN A N 1
ATOM 1193 C CA . GLN A 1 143 ? -20.656 8.857 10.267 1.00 75.06 143 GLN A CA 1
ATOM 1194 C C . GLN A 1 143 ? -21.530 8.519 11.480 1.00 75.06 143 GLN A C 1
ATOM 1196 O O . GLN A 1 143 ? -22.756 8.568 11.385 1.00 75.06 143 GLN A O 1
ATOM 1201 N N . GLN A 1 144 ? -20.919 8.222 12.631 1.00 72.44 144 GLN A N 1
ATOM 1202 C CA . GLN A 1 144 ? -21.655 7.945 13.868 1.00 72.44 144 GLN A CA 1
ATOM 1203 C C . GLN A 1 144 ? -22.424 9.175 14.367 1.00 72.44 144 GLN A C 1
ATOM 1205 O O . GLN A 1 144 ? -23.570 9.041 14.788 1.00 72.44 144 GLN A O 1
ATOM 1210 N N . GLN A 1 145 ? -21.832 10.371 14.288 1.00 69.62 145 GLN A N 1
ATOM 1211 C CA . GLN A 1 145 ? -22.495 11.622 14.673 1.00 69.62 145 GLN A CA 1
ATOM 1212 C C . GLN A 1 145 ? -23.666 11.962 13.747 1.00 69.62 145 GLN A C 1
ATOM 1214 O O . GLN A 1 145 ? -24.726 12.334 14.243 1.00 69.62 145 GLN A O 1
ATOM 1219 N N . GLN A 1 146 ? -23.512 11.783 12.429 1.00 65.81 146 GLN A N 1
ATOM 1220 C CA . GLN A 1 146 ? -24.600 11.981 11.464 1.00 65.81 146 GLN A CA 1
ATOM 1221 C C . GLN A 1 146 ? -25.760 11.012 11.724 1.00 65.81 146 GLN A C 1
ATOM 1223 O O . GLN A 1 146 ? -26.899 11.457 11.829 1.00 65.81 146 GLN A O 1
ATOM 1228 N N . GLN A 1 147 ? -25.471 9.725 11.951 1.00 60.56 147 GLN A N 1
ATOM 1229 C CA . GLN A 1 147 ? -26.494 8.741 12.325 1.00 60.56 147 GLN A CA 1
ATOM 1230 C C . GLN A 1 147 ? -27.201 9.108 13.639 1.00 60.56 147 GLN A C 1
ATOM 1232 O O . GLN A 1 147 ? -28.420 9.019 13.724 1.00 60.56 147 GLN A O 1
ATOM 1237 N N . HIS A 1 148 ? -26.468 9.551 14.666 1.00 58.72 148 HIS A N 1
ATOM 1238 C CA . HIS A 1 148 ? -27.075 9.929 15.948 1.00 58.72 148 HIS A CA 1
ATOM 1239 C C . HIS A 1 148 ? -27.944 11.190 15.840 1.00 58.72 148 HIS A C 1
ATOM 1241 O O . HIS A 1 148 ? -28.977 11.284 16.497 1.00 58.72 148 HIS A O 1
ATOM 1247 N N . GLN A 1 149 ? -27.536 12.163 15.025 1.00 51.59 149 GLN A N 1
ATOM 1248 C CA . GLN A 1 149 ? -28.258 13.422 14.857 1.00 51.59 149 GLN A CA 1
ATOM 1249 C C . GLN A 1 149 ? -29.557 13.243 14.054 1.00 51.59 149 GLN A C 1
ATOM 1251 O O . GLN A 1 149 ? -30.551 13.897 14.361 1.00 51.59 149 GLN A O 1
ATOM 1256 N N . GLU A 1 150 ? -29.575 12.321 13.088 1.00 50.84 150 GLU A N 1
ATOM 1257 C CA . GLU A 1 150 ? -30.768 11.963 12.306 1.00 50.84 150 GLU A CA 1
ATOM 1258 C C . GLU A 1 150 ? -31.782 11.166 13.156 1.00 50.84 150 GLU A C 1
ATOM 1260 O O . GLU A 1 150 ? -32.966 11.496 13.171 1.00 50.84 150 GLU A O 1
ATOM 1265 N N . VAL A 1 151 ? -31.313 10.222 13.989 1.00 54.38 151 VAL A N 1
ATOM 1266 C CA . VAL A 1 151 ? -32.159 9.445 14.929 1.00 54.38 151 VAL A CA 1
ATOM 1267 C C . VAL A 1 151 ? -32.846 10.326 15.985 1.00 54.38 151 VAL A C 1
ATOM 1269 O O . VAL A 1 151 ? -33.918 9.986 16.476 1.00 54.38 151 VAL A O 1
ATOM 1272 N N . VAL A 1 152 ? -32.256 11.470 16.347 1.00 52.78 152 VAL A N 1
ATOM 1273 C CA . VAL A 1 152 ? -32.833 12.402 17.335 1.00 52.78 152 VAL A CA 1
ATOM 1274 C C . VAL A 1 152 ? -33.884 13.340 16.718 1.00 52.78 152 VAL A C 1
ATOM 1276 O O . VAL A 1 152 ? -34.743 13.844 17.443 1.00 52.78 152 VAL A O 1
ATOM 1279 N N . LEU A 1 153 ? -33.848 13.580 15.402 1.00 51.88 153 LEU A N 1
ATOM 1280 C CA . LEU A 1 153 ? -34.780 14.484 14.711 1.00 51.88 153 LEU A CA 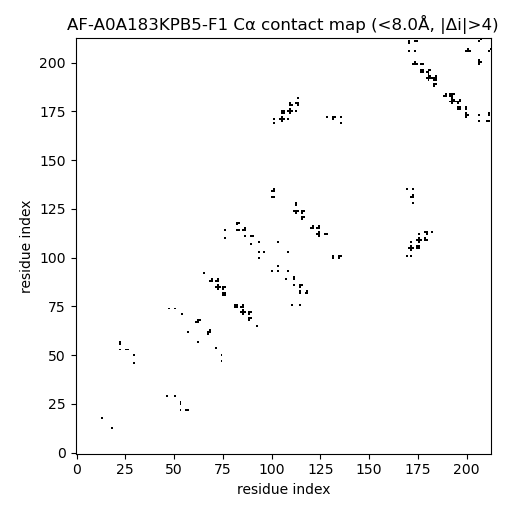1
ATOM 1281 C C . LEU A 1 153 ? -36.047 13.782 14.193 1.00 51.88 153 LEU A C 1
ATOM 1283 O O . LEU A 1 153 ? -37.086 14.433 14.086 1.00 51.88 153 LEU A O 1
ATOM 1287 N N . GLU A 1 154 ? -36.008 12.473 13.941 1.00 44.50 154 GLU A N 1
ATOM 1288 C CA . GLU A 1 154 ? -37.170 11.695 13.497 1.00 44.50 154 GLU A CA 1
ATOM 1289 C C . GLU A 1 154 ? -37.706 10.786 14.613 1.00 44.50 154 GLU A C 1
ATOM 1291 O O . GLU A 1 154 ? -37.406 9.601 14.696 1.00 44.50 154 GLU A O 1
ATOM 1296 N N . GLY A 1 155 ? -38.598 11.315 15.453 1.00 48.03 155 GLY A N 1
ATOM 1297 C CA . GLY A 1 155 ? -39.518 10.499 16.262 1.00 48.03 155 GLY A CA 1
ATOM 1298 C C . GLY A 1 155 ? -40.607 9.811 15.419 1.00 48.03 155 GLY A C 1
ATOM 1299 O O . GLY A 1 155 ? -41.759 9.757 15.842 1.00 48.03 155 GLY A O 1
ATOM 1300 N N . VAL A 1 156 ? -40.274 9.358 14.208 1.00 47.47 156 VAL A N 1
ATOM 1301 C CA . VAL A 1 156 ? -41.185 8.768 13.221 1.00 47.47 156 VAL A CA 1
ATOM 1302 C C . VAL A 1 156 ? -40.665 7.374 12.882 1.00 47.47 156 VAL A C 1
ATOM 1304 O O . VAL A 1 156 ? -39.485 7.202 12.600 1.00 47.47 156 VAL A O 1
ATOM 1307 N N . GLU A 1 157 ? -41.536 6.367 12.957 1.00 45.25 157 GLU A N 1
ATOM 1308 C CA . GLU A 1 157 ? -41.218 4.976 12.621 1.00 45.25 157 GLU A CA 1
ATOM 1309 C C . GLU A 1 157 ? -40.621 4.881 11.205 1.00 45.25 157 GLU A C 1
ATOM 1311 O O . GLU A 1 157 ? -41.288 5.180 10.214 1.00 45.25 157 GLU A O 1
ATOM 1316 N N . ILE A 1 158 ? -39.353 4.477 11.109 1.00 49.78 158 ILE A N 1
ATOM 1317 C CA . ILE A 1 158 ? -38.645 4.331 9.834 1.00 49.78 158 ILE A CA 1
ATOM 1318 C C . ILE A 1 158 ? -39.021 2.981 9.209 1.00 49.78 158 ILE A C 1
ATOM 1320 O O . ILE A 1 158 ? -38.759 1.921 9.781 1.00 49.78 158 ILE A O 1
ATOM 1324 N N . ASP A 1 159 ? -39.604 3.025 8.010 1.00 43.81 159 ASP A N 1
ATOM 1325 C CA . ASP A 1 159 ? -39.825 1.863 7.146 1.00 43.81 159 ASP A CA 1
ATOM 1326 C C . ASP A 1 159 ? -38.463 1.201 6.803 1.00 43.81 159 ASP A C 1
ATOM 1328 O O . ASP A 1 159 ? -37.590 1.869 6.231 1.00 43.81 159 ASP A O 1
ATOM 1332 N N . PRO A 1 160 ? -38.229 -0.091 7.126 1.00 48.66 160 PRO A N 1
ATOM 1333 C CA . PRO A 1 160 ? -36.914 -0.732 6.997 1.00 48.66 160 PRO A CA 1
ATOM 1334 C C . PRO A 1 160 ? -36.375 -0.844 5.562 1.00 48.66 160 PRO A C 1
ATOM 1336 O O . PRO A 1 160 ? -35.246 -1.296 5.366 1.00 48.66 160 PRO A O 1
ATOM 1339 N N . LEU A 1 161 ? -37.171 -0.500 4.546 1.00 49.22 161 LEU A N 1
ATOM 1340 C CA . LEU A 1 161 ? -36.887 -0.818 3.146 1.00 49.22 161 LEU A CA 1
ATOM 1341 C C . LEU A 1 161 ? -36.167 0.274 2.343 1.00 49.22 161 LEU A C 1
ATOM 1343 O O . LEU A 1 161 ? -35.804 0.001 1.200 1.00 49.22 161 LEU A O 1
ATOM 1347 N N . ASN A 1 162 ? -35.920 1.473 2.890 1.00 41.34 162 ASN A N 1
ATOM 1348 C CA . ASN A 1 162 ? -35.364 2.578 2.087 1.00 41.34 162 ASN A CA 1
ATOM 1349 C C . ASN A 1 162 ? -34.079 3.232 2.618 1.00 41.34 162 ASN A C 1
ATOM 1351 O O . ASN A 1 162 ? -33.698 4.314 2.172 1.00 41.34 162 ASN A O 1
ATOM 1355 N N . HIS A 1 163 ? -33.352 2.583 3.529 1.00 42.31 163 HIS A N 1
ATOM 1356 C CA . HIS A 1 163 ? -32.096 3.137 4.036 1.00 42.31 163 HIS A CA 1
ATOM 1357 C C . HIS A 1 163 ? -30.900 2.756 3.147 1.00 42.31 163 HIS A C 1
ATOM 1359 O O . HIS A 1 163 ? -30.016 1.994 3.531 1.00 42.31 163 HIS A O 1
ATOM 1365 N N . HIS A 1 164 ? -30.850 3.305 1.931 1.00 39.53 164 HIS A N 1
ATOM 1366 C CA . HIS A 1 164 ? -29.660 3.246 1.074 1.00 39.53 164 HIS A CA 1
ATOM 1367 C C . HIS A 1 164 ? -28.660 4.361 1.440 1.00 39.53 164 HIS A C 1
ATOM 1369 O O . HIS A 1 164 ? -28.163 5.087 0.581 1.00 39.53 164 HIS A O 1
ATOM 1375 N N . TYR A 1 165 ? -28.321 4.494 2.726 1.00 41.34 165 TYR A N 1
ATOM 1376 C CA . TYR A 1 165 ? -27.130 5.245 3.115 1.00 41.34 165 TYR A CA 1
ATOM 1377 C C . TYR A 1 165 ? -25.916 4.412 2.711 1.00 41.34 165 TYR A C 1
ATOM 1379 O O . TYR A 1 165 ? -25.653 3.343 3.268 1.00 41.34 165 TYR A O 1
ATOM 1387 N N . SER A 1 166 ? -25.184 4.876 1.697 1.00 44.97 166 SER A N 1
ATOM 1388 C CA . SER A 1 166 ? -23.911 4.288 1.292 1.00 44.97 166 SER A CA 1
ATOM 1389 C C . SER A 1 166 ? -22.907 4.464 2.431 1.00 44.97 166 SER A C 1
ATOM 1391 O O . SER A 1 166 ? -22.170 5.449 2.484 1.00 44.97 166 SER A O 1
ATOM 1393 N N . ASN A 1 167 ? -22.914 3.519 3.368 1.00 51.66 167 ASN A N 1
ATOM 1394 C CA . ASN A 1 167 ? -21.940 3.394 4.436 1.00 51.66 167 ASN A CA 1
ATOM 1395 C C . ASN A 1 167 ? -20.588 3.091 3.780 1.00 51.66 167 ASN A C 1
ATOM 1397 O O . ASN A 1 167 ? -20.237 1.937 3.524 1.00 51.66 167 ASN A O 1
ATOM 1401 N N . LYS A 1 168 ? -19.885 4.151 3.369 1.00 56.81 168 LYS A N 1
ATOM 1402 C CA . LYS A 1 168 ? -18.593 4.062 2.699 1.00 56.81 168 LYS A CA 1
ATOM 1403 C C . LYS A 1 168 ? -17.569 3.708 3.766 1.00 56.81 168 LYS A C 1
ATOM 1405 O O . LYS A 1 168 ? -16.915 4.578 4.332 1.00 56.81 168 LYS A O 1
ATOM 1410 N N . LYS A 1 169 ? -17.494 2.418 4.079 1.00 63.88 169 LYS A N 1
ATOM 1411 C CA . LYS A 1 169 ? -16.473 1.868 4.960 1.00 63.88 169 LYS A CA 1
ATOM 1412 C C . LYS A 1 169 ? -15.115 2.031 4.280 1.00 63.88 169 LYS A C 1
ATOM 1414 O O . LYS A 1 169 ? -14.933 1.610 3.138 1.00 63.88 169 LYS A O 1
ATOM 1419 N N . CYS A 1 170 ? -14.184 2.671 4.974 1.00 69.69 170 CYS A N 1
ATOM 1420 C CA . CYS A 1 170 ? -12.791 2.756 4.559 1.00 69.69 170 CYS A CA 1
ATOM 1421 C C . CYS A 1 170 ? -12.043 1.544 5.124 1.00 69.69 170 CYS A C 1
ATOM 1423 O O . CYS A 1 170 ? -12.215 1.183 6.286 1.00 69.69 170 CYS A O 1
ATOM 1425 N N . TYR A 1 171 ? -11.266 0.880 4.270 1.00 81.50 171 TYR A N 1
ATOM 1426 C CA . TYR A 1 171 ? -10.542 -0.351 4.601 1.00 81.50 171 TYR A CA 1
ATOM 1427 C C . TYR A 1 171 ? -9.040 -0.217 4.338 1.00 81.50 171 TYR A C 1
ATOM 1429 O O . TYR A 1 171 ? -8.334 -1.218 4.192 1.00 81.50 171 TYR A O 1
ATOM 1437 N N . HIS A 1 172 ? -8.534 1.011 4.254 1.00 86.75 172 HIS A N 1
ATOM 1438 C CA . HIS A 1 172 ? -7.149 1.290 3.910 1.00 86.75 172 HIS A CA 1
ATOM 1439 C C . HIS A 1 172 ? -6.209 0.714 4.957 1.00 86.75 172 HIS A C 1
ATOM 1441 O O . HIS A 1 172 ? -5.296 -0.028 4.593 1.00 86.75 172 HIS A O 1
ATOM 1447 N N . LEU A 1 173 ? -6.457 0.960 6.246 1.00 88.19 173 LEU A N 1
ATOM 1448 C CA . LEU A 1 173 ? -5.601 0.428 7.309 1.00 88.19 173 LEU A CA 1
ATOM 1449 C C . LEU A 1 173 ? -5.659 -1.106 7.387 1.00 88.19 173 LEU A C 1
ATOM 1451 O O . LEU A 1 173 ? -4.643 -1.752 7.660 1.00 88.19 173 LEU A O 1
ATOM 1455 N N . CYS A 1 174 ? -6.823 -1.702 7.107 1.00 88.44 174 CYS A N 1
ATOM 1456 C CA . CYS A 1 174 ? -6.993 -3.156 7.030 1.00 88.44 174 CYS A CA 1
ATOM 1457 C C . CYS A 1 174 ? -6.095 -3.752 5.934 1.00 88.44 174 CYS A C 1
ATOM 1459 O O . CYS A 1 174 ? -5.223 -4.573 6.225 1.00 88.44 174 CYS A O 1
ATOM 1461 N N . ILE A 1 175 ? -6.227 -3.259 4.699 1.00 89.19 175 ILE A N 1
ATOM 1462 C CA . ILE A 1 175 ? -5.447 -3.717 3.539 1.00 89.19 175 ILE A CA 1
ATOM 1463 C C . ILE A 1 175 ? -3.945 -3.519 3.776 1.00 89.19 175 ILE A C 1
ATOM 1465 O O . ILE A 1 175 ? -3.151 -4.419 3.508 1.00 89.19 175 ILE A O 1
ATOM 1469 N N . ILE A 1 176 ? -3.537 -2.375 4.332 1.00 91.25 176 ILE A N 1
ATOM 1470 C CA . ILE A 1 176 ? -2.126 -2.102 4.637 1.00 91.25 176 ILE A CA 1
ATOM 1471 C C . ILE A 1 176 ? -1.579 -3.117 5.645 1.00 91.25 176 ILE A C 1
ATOM 1473 O O . ILE A 1 176 ? -0.499 -3.671 5.435 1.00 91.25 176 ILE A O 1
ATOM 1477 N N . ASN A 1 177 ? -2.315 -3.402 6.720 1.00 91.38 177 ASN A N 1
ATOM 1478 C CA . ASN A 1 177 ? -1.880 -4.375 7.717 1.00 91.38 177 ASN A CA 1
ATOM 1479 C C . ASN A 1 177 ? -1.844 -5.808 7.170 1.00 91.38 177 ASN A C 1
ATOM 1481 O O . ASN A 1 177 ? -0.917 -6.542 7.514 1.00 91.38 177 ASN A O 1
ATOM 1485 N N . LEU A 1 178 ? -2.776 -6.190 6.290 1.00 91.12 178 LEU A N 1
ATOM 1486 C CA . LEU A 1 178 ? -2.756 -7.485 5.599 1.00 91.12 178 LEU A CA 1
ATOM 1487 C C . LEU A 1 178 ? -1.502 -7.642 4.727 1.00 91.12 178 LEU A C 1
ATOM 1489 O O . LEU A 1 178 ? -0.796 -8.652 4.811 1.00 91.12 178 LEU A O 1
ATOM 1493 N N . VAL A 1 179 ? -1.184 -6.623 3.927 1.00 91.81 179 VAL A N 1
ATOM 1494 C CA . VAL A 1 179 ? -0.009 -6.616 3.042 1.00 91.81 179 VAL A CA 1
ATOM 1495 C C . VAL A 1 179 ? 1.290 -6.658 3.852 1.00 91.81 179 VAL A C 1
ATOM 1497 O O . VAL A 1 179 ? 2.169 -7.475 3.570 1.00 91.81 179 VAL A O 1
ATOM 1500 N N . ILE A 1 180 ? 1.407 -5.829 4.895 1.00 91.62 180 ILE A N 1
ATOM 1501 C CA . ILE A 1 180 ? 2.581 -5.815 5.778 1.00 91.62 180 ILE A CA 1
ATOM 1502 C C . ILE A 1 180 ? 2.714 -7.149 6.518 1.00 91.62 180 ILE A C 1
ATOM 1504 O O . ILE A 1 180 ? 3.803 -7.713 6.570 1.00 91.62 180 ILE A O 1
ATOM 1508 N N . GLY A 1 181 ? 1.628 -7.690 7.068 1.00 92.00 181 GLY A N 1
ATOM 1509 C CA . GLY A 1 181 ? 1.663 -8.973 7.765 1.00 92.00 181 GLY A CA 1
ATOM 1510 C C . GLY A 1 181 ? 2.130 -10.112 6.856 1.00 92.00 181 GLY A C 1
ATOM 1511 O O . GLY A 1 181 ? 3.007 -10.885 7.240 1.00 92.00 181 GLY A O 1
ATOM 1512 N N . THR A 1 182 ? 1.648 -10.140 5.609 1.00 91.25 182 THR A N 1
ATOM 1513 C CA . THR A 1 182 ? 2.105 -11.098 4.589 1.00 91.25 182 THR A CA 1
ATOM 1514 C C . THR A 1 182 ? 3.597 -10.939 4.297 1.00 91.25 182 THR A C 1
ATOM 1516 O O . THR A 1 182 ? 4.317 -11.936 4.251 1.00 91.25 182 THR A O 1
ATOM 1519 N N . LEU A 1 18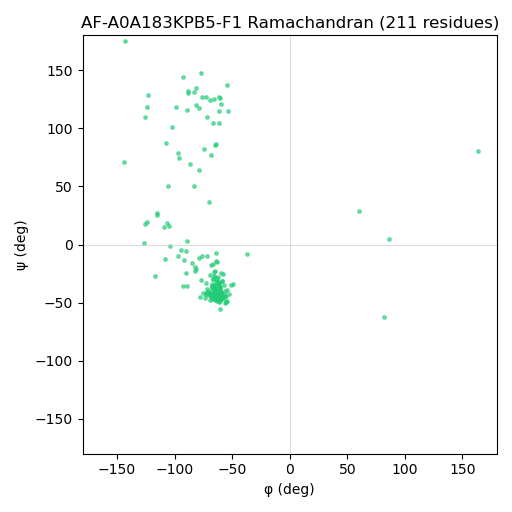3 ? 4.095 -9.702 4.174 1.00 90.69 183 LEU A N 1
ATOM 1520 C CA . LEU A 1 183 ? 5.526 -9.434 4.009 1.00 90.69 183 LEU A CA 1
ATOM 1521 C C . LEU A 1 183 ? 6.346 -10.051 5.152 1.00 90.69 183 LEU A C 1
ATOM 1523 O O . LEU A 1 183 ? 7.302 -10.781 4.890 1.00 90.69 183 LEU A O 1
ATOM 1527 N N . TYR A 1 184 ? 5.969 -9.810 6.408 1.00 90.62 184 TYR A N 1
ATOM 1528 C CA . TYR A 1 184 ? 6.692 -10.358 7.561 1.00 90.62 184 TYR A CA 1
ATOM 1529 C C . TYR A 1 184 ? 6.658 -11.891 7.604 1.00 90.62 184 TYR A C 1
ATOM 1531 O O . TYR A 1 184 ? 7.701 -12.505 7.840 1.00 90.62 184 TYR A O 1
ATOM 1539 N N . CYS A 1 185 ? 5.524 -12.513 7.264 1.00 90.19 185 CYS A N 1
ATOM 1540 C CA . CYS A 1 185 ? 5.435 -13.965 7.105 1.00 90.19 185 CYS A CA 1
ATOM 1541 C C . CYS A 1 185 ? 6.402 -14.476 6.023 1.00 90.19 185 CYS A C 1
ATOM 1543 O O . CYS A 1 185 ? 7.157 -15.412 6.270 1.00 90.19 185 CYS A O 1
ATOM 1545 N N . THR A 1 186 ? 6.468 -13.828 4.851 1.00 88.00 186 THR A N 1
ATOM 1546 C CA . THR A 1 186 ? 7.415 -14.223 3.783 1.00 88.00 186 THR A CA 1
ATOM 1547 C C . THR A 1 186 ? 8.886 -14.035 4.154 1.00 88.00 186 THR A C 1
ATOM 1549 O O . THR A 1 186 ? 9.752 -14.690 3.576 1.00 88.00 186 THR A O 1
ATOM 1552 N N . LYS A 1 187 ? 9.190 -13.162 5.122 1.00 88.25 187 LYS A N 1
ATOM 1553 C CA . LYS A 1 187 ? 10.546 -12.952 5.653 1.00 88.25 187 LYS A CA 1
ATOM 1554 C C . LYS A 1 187 ? 10.883 -13.868 6.836 1.00 88.25 187 LYS A C 1
ATOM 1556 O O . LYS A 1 187 ? 11.980 -13.763 7.375 1.00 88.25 187 LYS A O 1
ATOM 1561 N N . GLY A 1 188 ? 9.975 -14.769 7.215 1.00 87.19 188 GLY A N 1
ATOM 1562 C CA . GLY A 1 188 ? 10.172 -15.746 8.287 1.00 87.19 188 GLY A CA 1
ATOM 1563 C C . GLY A 1 188 ? 9.826 -15.241 9.690 1.00 87.19 188 GLY A C 1
ATOM 1564 O O . GLY A 1 188 ? 10.027 -15.971 10.654 1.00 87.19 188 GLY A O 1
ATOM 1565 N N . ASN A 1 189 ? 9.287 -14.024 9.827 1.00 89.94 189 ASN A N 1
ATOM 1566 C CA . ASN A 1 189 ? 8.820 -13.491 11.108 1.00 89.94 189 ASN A CA 1
ATOM 1567 C C . ASN A 1 189 ? 7.308 -13.716 11.253 1.00 89.94 189 ASN A C 1
ATOM 1569 O O . ASN A 1 189 ? 6.492 -12.806 11.071 1.00 89.94 189 ASN A O 1
ATOM 1573 N N . TYR A 1 190 ? 6.945 -14.969 11.520 1.00 89.38 190 TYR A N 1
ATOM 1574 C CA . TYR A 1 190 ? 5.553 -15.414 11.547 1.00 89.38 190 TYR A CA 1
ATOM 1575 C C . TYR A 1 190 ? 4.764 -14.840 12.723 1.00 89.38 190 TYR A C 1
ATOM 1577 O O . TYR A 1 190 ? 3.631 -14.418 12.517 1.00 89.38 190 TYR A O 1
ATOM 1585 N N . ASP A 1 191 ? 5.347 -14.755 13.921 1.00 89.88 191 ASP A N 1
ATOM 1586 C CA . ASP A 1 191 ? 4.633 -14.266 15.109 1.00 89.88 191 ASP A CA 1
ATOM 1587 C C . ASP A 1 191 ? 4.158 -12.823 14.922 1.00 89.88 191 ASP A C 1
ATOM 1589 O O . ASP A 1 191 ? 2.988 -12.497 15.141 1.00 89.88 191 ASP A O 1
ATOM 1593 N N . PHE A 1 192 ? 5.049 -11.957 14.432 1.00 89.94 192 PHE A N 1
ATOM 1594 C CA . PHE A 1 192 ? 4.695 -10.576 14.128 1.00 89.94 192 PHE A CA 1
ATOM 1595 C C . PHE A 1 192 ? 3.720 -10.485 12.947 1.00 89.94 192 PHE A C 1
ATOM 1597 O O . PHE A 1 192 ? 2.723 -9.763 13.023 1.00 89.94 192 PHE A O 1
ATOM 1604 N N . GLY A 1 193 ? 3.986 -11.224 11.863 1.00 89.88 193 GLY A N 1
ATOM 1605 C CA . GLY A 1 193 ? 3.167 -11.196 10.651 1.00 89.88 193 GLY A CA 1
ATOM 1606 C C . GLY A 1 193 ? 1.727 -11.654 10.891 1.00 89.88 193 GLY A C 1
ATOM 1607 O O . GLY A 1 193 ? 0.787 -10.935 10.551 1.00 89.88 193 GLY A O 1
ATOM 1608 N N . ILE A 1 194 ? 1.545 -12.801 11.551 1.00 89.50 194 ILE A N 1
ATOM 1609 C CA . ILE A 1 194 ? 0.232 -13.366 11.889 1.00 89.50 194 ILE A CA 1
ATOM 1610 C C . ILE A 1 194 ? -0.501 -12.461 12.878 1.00 89.50 194 ILE A C 1
ATOM 1612 O O . ILE A 1 194 ? -1.672 -12.156 12.656 1.00 89.50 194 ILE A O 1
ATOM 1616 N N . SER A 1 195 ? 0.171 -11.970 13.929 1.00 89.06 195 SER A N 1
ATOM 1617 C CA . SER A 1 195 ? -0.454 -11.043 14.884 1.00 89.06 195 SER A CA 1
ATOM 1618 C C . SER A 1 195 ? -1.016 -9.807 14.177 1.00 89.06 195 SER A C 1
ATOM 1620 O O . SER A 1 195 ? -2.118 -9.349 14.485 1.00 89.06 195 SER A O 1
ATOM 1622 N N . ARG A 1 196 ? -0.290 -9.288 13.181 1.00 87.75 196 ARG A N 1
ATOM 1623 C CA . ARG A 1 196 ? -0.713 -8.114 12.416 1.00 87.75 196 ARG A CA 1
ATOM 1624 C C . ARG A 1 196 ? -1.893 -8.396 11.487 1.00 87.75 196 ARG A C 1
ATOM 1626 O O . ARG A 1 196 ? -2.805 -7.574 11.422 1.00 87.75 196 ARG A O 1
ATOM 1633 N N . ILE A 1 197 ? -1.903 -9.554 10.826 1.00 88.00 197 ILE A N 1
ATOM 1634 C CA . ILE A 1 197 ? -3.038 -10.015 10.011 1.00 88.00 197 ILE A CA 1
ATOM 1635 C C . ILE A 1 197 ? -4.285 -10.157 10.886 1.00 88.00 197 ILE A C 1
ATOM 1637 O O . ILE A 1 197 ? -5.325 -9.594 10.559 1.00 88.00 197 ILE A O 1
ATOM 1641 N N . MET A 1 198 ? -4.175 -10.821 12.035 1.00 84.88 198 MET A N 1
ATOM 1642 C CA . MET A 1 198 ? -5.307 -11.022 12.943 1.00 84.88 198 MET A CA 1
ATOM 1643 C C . MET A 1 198 ? -5.892 -9.691 13.430 1.00 84.88 198 MET A C 1
ATOM 1645 O O . MET A 1 198 ? -7.094 -9.471 13.316 1.00 84.88 198 MET A O 1
ATOM 1649 N N . LYS A 1 199 ? -5.040 -8.751 13.863 1.00 83.69 199 LYS A N 1
ATOM 1650 C CA . LYS A 1 199 ? -5.473 -7.406 14.287 1.00 83.69 199 LYS A CA 1
ATOM 1651 C C . LYS A 1 199 ? -6.154 -6.613 13.174 1.00 83.69 199 LYS A C 1
ATOM 1653 O O . LYS A 1 199 ? -7.057 -5.825 13.441 1.00 83.69 199 LYS A O 1
ATOM 1658 N N . SER A 1 200 ? -5.728 -6.800 11.925 1.00 80.56 200 SER A N 1
ATOM 1659 C CA . SER A 1 200 ? -6.324 -6.093 10.787 1.00 80.56 200 SER A CA 1
ATOM 1660 C C . SER A 1 200 ? -7.785 -6.475 10.552 1.00 80.56 200 SER A C 1
ATOM 1662 O O . SER A 1 200 ? -8.561 -5.638 10.097 1.00 80.56 200 SER A O 1
ATOM 1664 N N . LEU A 1 201 ? -8.163 -7.699 10.930 1.00 77.69 201 LEU A N 1
ATOM 1665 C CA . LEU A 1 201 ? -9.496 -8.249 10.723 1.00 77.69 201 LEU A CA 1
ATOM 1666 C C . LEU A 1 201 ? -10.447 -7.969 11.892 1.00 77.69 201 LEU A C 1
ATOM 1668 O O . LEU A 1 201 ? -11.633 -8.247 11.772 1.00 77.69 201 LEU A O 1
ATOM 1672 N N . GLU A 1 202 ? -9.985 -7.389 13.003 1.00 72.81 202 GLU A N 1
ATOM 1673 C CA . GLU A 1 202 ? -10.844 -7.108 14.154 1.00 72.81 202 GLU A CA 1
ATOM 1674 C C . GLU A 1 202 ? -11.537 -5.729 14.054 1.00 72.81 202 GLU A C 1
ATOM 1676 O O . GLU A 1 202 ? -10.867 -4.712 13.820 1.00 72.81 202 GLU A O 1
ATOM 1681 N N . PRO A 1 203 ? -12.876 -5.652 14.251 1.00 72.31 203 PRO A N 1
ATOM 1682 C CA . PRO A 1 203 ? -13.845 -6.754 14.340 1.00 72.31 203 PRO A CA 1
ATOM 1683 C C . PRO A 1 203 ? -14.280 -7.278 12.953 1.00 72.31 203 PRO A C 1
ATOM 1685 O O . PRO A 1 203 ? -14.662 -6.499 12.072 1.00 72.31 203 PRO A O 1
ATOM 1688 N N . TYR A 1 204 ? -14.316 -8.608 12.794 1.00 62.56 204 TYR A N 1
ATOM 1689 C CA . TYR A 1 204 ? -14.522 -9.303 11.506 1.00 62.56 204 TYR A CA 1
ATOM 1690 C C . TYR A 1 204 ? -15.763 -8.831 10.744 1.00 62.56 204 TYR A C 1
ATOM 1692 O O . TYR A 1 204 ? -15.717 -8.582 9.542 1.00 62.56 204 TYR A O 1
ATOM 1700 N N . GLN A 1 205 ? -16.867 -8.631 11.463 1.00 57.94 205 GLN A N 1
ATOM 1701 C CA . GLN A 1 205 ? -18.156 -8.220 10.899 1.00 57.94 205 GLN A CA 1
ATOM 1702 C C . GLN A 1 205 ? -18.130 -6.811 10.286 1.00 57.94 205 GLN A C 1
ATOM 1704 O O . GLN A 1 205 ? -18.952 -6.483 9.430 1.00 57.94 205 GLN A O 1
ATOM 1709 N N . LYS A 1 206 ? -17.202 -5.950 10.723 1.00 63.72 206 LYS A N 1
ATOM 1710 C CA . LYS A 1 206 ? -17.074 -4.593 10.187 1.00 63.72 206 LYS A CA 1
ATOM 1711 C C . LYS A 1 206 ? -16.067 -4.524 9.043 1.00 63.72 206 LYS A C 1
ATOM 1713 O O . LYS A 1 206 ? -16.332 -3.770 8.104 1.00 63.72 206 LYS A O 1
ATOM 1718 N N . LYS A 1 207 ? -14.980 -5.306 9.116 1.00 64.31 207 LYS A N 1
ATOM 1719 C CA . LYS A 1 207 ? -13.782 -5.186 8.264 1.00 64.31 207 LYS A CA 1
ATOM 1720 C C . LYS A 1 207 ? -13.705 -6.119 7.055 1.00 64.31 207 LYS A C 1
ATOM 1722 O O . LYS A 1 207 ? -12.855 -5.890 6.204 1.00 64.31 207 LYS A O 1
ATOM 1727 N N . LEU A 1 208 ? -14.596 -7.104 6.948 1.00 61.81 208 LEU A N 1
ATOM 1728 C CA . LEU A 1 208 ? -14.749 -7.930 5.748 1.00 61.81 208 LEU A CA 1
ATOM 1729 C C . LEU A 1 208 ? -15.760 -7.296 4.776 1.00 61.81 208 LEU A C 1
ATOM 1731 O O . LEU A 1 208 ? -16.945 -7.170 5.083 1.00 61.81 208 LEU A O 1
ATOM 1735 N N . GLY A 1 209 ? -15.279 -6.907 3.600 1.00 62.50 209 GLY A N 1
ATOM 1736 C CA . GLY A 1 209 ? -16.044 -6.463 2.436 1.00 62.50 209 GLY A CA 1
ATOM 1737 C C . GLY A 1 209 ? -15.411 -6.937 1.113 1.00 62.50 209 GLY A C 1
ATOM 1738 O O . GLY A 1 209 ? -14.322 -7.514 1.131 1.00 62.50 209 GLY A O 1
ATOM 1739 N N . PRO A 1 210 ? -16.055 -6.696 -0.045 1.00 61.06 210 PRO A N 1
ATOM 1740 C CA . PRO A 1 210 ? -15.580 -7.176 -1.349 1.00 61.06 210 PRO A CA 1
ATOM 1741 C C . PRO A 1 210 ? -14.177 -6.694 -1.738 1.00 61.06 210 PRO A C 1
ATOM 1743 O O . PRO A 1 210 ? -13.457 -7.417 -2.408 1.00 61.06 210 PRO A O 1
ATOM 1746 N N . ASP A 1 211 ? -13.775 -5.497 -1.302 1.00 57.47 211 ASP A N 1
ATOM 1747 C CA . ASP A 1 211 ? -12.437 -4.945 -1.571 1.00 57.47 211 ASP A CA 1
ATOM 1748 C C . ASP A 1 211 ? -11.342 -5.526 -0.651 1.00 57.47 211 ASP A C 1
ATOM 1750 O O . ASP A 1 211 ? -10.153 -5.309 -0.880 1.00 57.47 211 ASP A O 1
ATOM 1754 N N . THR A 1 212 ? -11.736 -6.245 0.405 1.00 62.06 212 THR A N 1
ATOM 1755 C CA . THR A 1 212 ? -10.829 -6.905 1.364 1.00 62.06 212 THR A CA 1
ATOM 1756 C C . THR A 1 212 ? -10.803 -8.434 1.240 1.00 62.06 212 THR A C 1
ATOM 1758 O O . THR A 1 212 ? -9.939 -9.049 1.862 1.00 62.06 212 THR A O 1
ATOM 1761 N N . TRP A 1 213 ? -11.750 -9.033 0.502 1.00 59.97 213 TRP A N 1
ATOM 1762 C CA . TRP A 1 213 ? -11.874 -10.479 0.256 1.00 59.97 213 TRP A CA 1
ATOM 1763 C C . TRP A 1 213 ? -11.109 -10.888 -1.005 1.00 59.97 213 TRP A C 1
ATOM 1765 O O . TRP A 1 213 ? -10.336 -11.868 -0.929 1.00 59.97 213 TRP A O 1
#

Nearest PDB structures (foldseek):
  4uzy-assembly1_A  TM=6.788E-01  e=3.540E-10  Chlamydomonas reinhardtii
  4wnd-assembly1_A  TM=5.235E-01  e=3.936E-01  Homo sapiens
  8fbj-assembly1_A  TM=3.228E-01  e=3.407E-01  synthetic construct

Secondary structure (DSSP, 8-state):
--PPPP------PPPHHHHHHHHHHHHHHHHHHHTT--S-SHHHHHHHHHHHHHHHHHHHHHTT-HHHHHHHHHHHHTSTT-HHHHHHHHHHHHHHTTT-GGGS-HHHHHHHHHHHHHTT-HHHHHHHHHHHHHHHHHHHHHHHHHHHHHHHH--S---TT----------HHHHHHHHHHHHHHHTT-HHHHHHHHHHHT-SHHHH--TTT-

Solvent-accessible surface area (backbone atoms only — not comparable to full-atom values): 12525 Å² total; per-residue (Å²): 140,82,85,84,85,88,84,80,84,77,78,86,69,76,59,68,73,57,56,51,52,50,50,55,50,51,52,52,49,49,58,54,51,66,74,60,72,88,62,84,68,65,56,57,56,54,49,52,55,52,51,51,54,50,49,69,70,37,44,90,80,38,62,85,39,67,69,50,40,49,53,51,21,55,54,30,51,74,39,88,86,31,36,73,63,17,38,68,46,45,48,62,59,49,64,74,38,65,90,52,62,86,78,50,64,38,66,61,56,27,51,42,37,47,28,24,51,77,66,75,36,50,67,62,27,51,53,56,50,55,51,49,49,52,55,50,50,54,52,52,50,52,52,53,50,52,53,52,56,52,61,71,71,48,95,57,92,76,71,88,85,72,79,80,70,80,78,80,77,81,56,43,66,34,52,25,30,40,52,49,12,51,52,32,39,77,71,69,42,45,71,66,9,50,52,36,34,56,59,33,39,64,60,55,89,77,57,64,47,84,95,72,108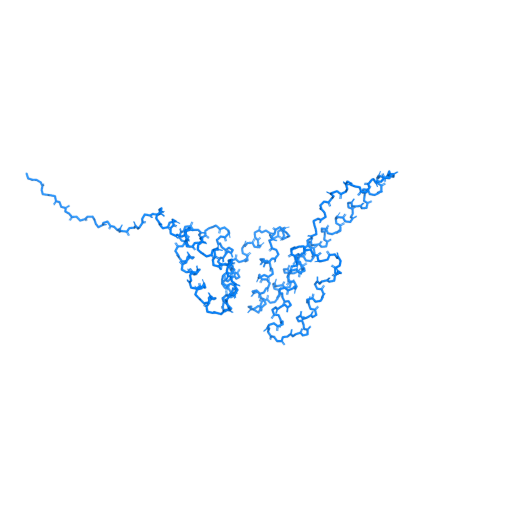

Organism: NCBI:txid6186

pLDDT: mean 74.16, std 17.16, range [33.56, 94.38]

InterPro domains:
  IPR011990 Tetratricopeptide-like helical domain superfamily [SSF48452] (52-135)
  IPR039941 Tetratricopeptide repeat protein 30 [PTHR20931] (49-147)

Sequence (213 aa):
MITCNRKGKRKSGRPKNTLRREIESDMRRLNRNCKGLEGIAQDKVEWRMLVEKIFRKSVEFCNDHPIWKLNVAHVLFMQENKYKEACNFYEPIIKRQYTNLLNINAIIIANLCVTYIMTSQNEYAEELMRKIEKEEEEVEQQQQQQQHQEVVLEGVEIDPLNHHYSNKKCYHLCIINLVIGTLYCTKGNYDFGISRIMKSLEPYQKKLGPDTW